Protein AF-A0A9N9Q499-F1 (afdb_monomer_lite)

Structure (mmCIF, N/CA/C/O backbone):
data_AF-A0A9N9Q499-F1
#
_entry.id   AF-A0A9N9Q499-F1
#
loop_
_atom_site.group_PDB
_atom_site.id
_atom_site.type_symbol
_atom_site.label_atom_id
_atom_site.label_alt_id
_atom_site.label_comp_id
_atom_site.label_asym_id
_atom_site.label_entity_id
_atom_site.label_seq_id
_atom_site.pdbx_PDB_ins_code
_atom_site.Cartn_x
_atom_site.Cartn_y
_atom_site.Cartn_z
_atom_site.occupancy
_atom_site.B_iso_or_equiv
_atom_site.auth_seq_id
_atom_site.auth_comp_id
_atom_site.auth_asym_id
_atom_site.auth_atom_id
_atom_site.pdbx_PDB_model_num
ATOM 1 N N . MET A 1 1 ? 14.019 7.716 22.539 1.00 76.19 1 MET A N 1
ATOM 2 C CA . MET A 1 1 ? 13.690 6.323 22.142 1.00 76.19 1 MET A CA 1
ATOM 3 C C . MET A 1 1 ? 14.921 5.407 22.078 1.00 76.19 1 MET A C 1
ATOM 5 O O . MET A 1 1 ? 14.923 4.412 22.781 1.00 76.19 1 MET A O 1
ATOM 9 N N . HIS A 1 2 ? 15.980 5.731 21.317 1.00 85.38 2 HIS A N 1
ATOM 10 C CA . HIS A 1 2 ? 17.195 4.888 21.224 1.00 85.38 2 HIS A CA 1
ATOM 11 C C . HIS A 1 2 ? 17.859 4.599 22.586 1.00 85.38 2 HIS A C 1
ATOM 13 O O . HIS A 1 2 ? 18.059 3.441 22.937 1.00 85.38 2 HIS A O 1
ATOM 19 N N . GLN A 1 3 ? 18.143 5.645 23.374 1.00 85.81 3 GLN A N 1
ATOM 20 C CA . GLN A 1 3 ? 18.762 5.518 24.703 1.00 85.81 3 GLN A CA 1
ATOM 21 C C . GLN A 1 3 ? 17.909 4.689 25.676 1.00 85.81 3 GLN A C 1
ATOM 23 O O . GLN A 1 3 ? 18.443 3.864 26.407 1.00 85.81 3 GLN A O 1
ATOM 28 N N . TYR A 1 4 ? 16.585 4.858 25.627 1.00 88.25 4 TYR A N 1
ATOM 29 C CA . TYR A 1 4 ? 15.641 4.107 26.456 1.00 88.25 4 TYR A CA 1
ATOM 30 C C . TYR A 1 4 ? 15.655 2.606 26.131 1.00 88.25 4 TYR A C 1
ATOM 32 O O . TYR A 1 4 ? 15.838 1.791 27.025 1.00 88.25 4 TYR A O 1
ATOM 40 N N . ILE A 1 5 ? 15.544 2.233 24.849 1.00 88.75 5 ILE A N 1
ATOM 41 C CA . ILE A 1 5 ? 15.560 0.818 24.433 1.00 88.75 5 ILE A CA 1
ATOM 42 C C . ILE A 1 5 ? 16.916 0.174 24.752 1.00 88.75 5 ILE A C 1
ATOM 44 O O . ILE A 1 5 ? 16.962 -0.960 25.214 1.00 88.75 5 ILE A O 1
ATOM 48 N N . SER A 1 6 ? 18.013 0.910 24.543 1.00 89.81 6 SER A N 1
ATOM 49 C CA . SER A 1 6 ? 19.368 0.470 24.897 1.00 89.81 6 SER A CA 1
ATOM 50 C C . SER A 1 6 ? 19.495 0.145 26.389 1.00 89.81 6 SER A C 1
ATOM 52 O O . SER A 1 6 ? 19.982 -0.927 26.746 1.00 89.81 6 SER A O 1
ATOM 54 N N . HIS A 1 7 ? 19.009 1.046 27.249 1.00 90.19 7 HIS A N 1
ATOM 55 C CA . HIS A 1 7 ? 19.004 0.865 28.699 1.00 90.19 7 HIS A CA 1
ATOM 56 C C . HIS A 1 7 ? 18.141 -0.326 29.137 1.00 90.19 7 HIS A C 1
ATOM 58 O O . HIS A 1 7 ? 18.551 -1.111 29.994 1.00 90.19 7 HIS A O 1
ATOM 64 N N . GLU A 1 8 ? 16.968 -0.488 28.526 1.00 89.56 8 GLU A N 1
ATOM 65 C CA . GLU A 1 8 ? 16.038 -1.564 28.862 1.00 89.56 8 GLU A CA 1
ATOM 66 C C . GLU A 1 8 ? 16.582 -2.942 28.454 1.00 89.56 8 GLU A C 1
ATOM 68 O O . GLU A 1 8 ? 16.494 -3.898 29.224 1.00 89.56 8 GLU A O 1
ATOM 73 N N . LEU A 1 9 ? 17.219 -3.037 27.281 1.00 88.38 9 LEU A N 1
ATOM 74 C CA . LEU A 1 9 ? 17.902 -4.249 26.818 1.00 88.38 9 LEU A CA 1
ATOM 75 C C . LEU A 1 9 ? 19.028 -4.669 27.771 1.00 88.38 9 LEU A C 1
ATOM 77 O O . LEU A 1 9 ? 19.091 -5.835 28.151 1.00 88.38 9 LEU A O 1
ATOM 81 N N . ASP A 1 10 ? 19.883 -3.733 28.198 1.00 88.12 10 ASP A N 1
ATOM 82 C CA . ASP A 1 10 ? 20.971 -4.034 29.141 1.00 88.12 10 ASP A CA 1
ATOM 83 C C . ASP A 1 10 ? 20.439 -4.506 30.495 1.00 88.12 10 ASP A C 1
ATOM 85 O O . ASP A 1 10 ? 20.951 -5.463 31.080 1.00 88.12 10 ASP A O 1
ATOM 89 N N . THR A 1 11 ? 19.417 -3.818 31.005 1.00 87.00 11 THR A N 1
ATOM 90 C CA . THR A 1 11 ? 18.820 -4.107 32.312 1.00 87.00 11 THR A CA 1
ATOM 91 C C . THR A 1 11 ? 18.196 -5.499 32.329 1.00 87.00 11 THR A C 1
ATOM 93 O O . THR A 1 11 ? 18.427 -6.280 33.257 1.00 87.00 11 THR A O 1
ATOM 96 N N . ARG A 1 12 ? 17.446 -5.848 31.279 1.00 86.00 12 ARG A N 1
ATOM 97 C CA . ARG A 1 12 ? 16.770 -7.146 31.187 1.00 86.00 12 ARG A CA 1
ATOM 98 C C . ARG A 1 12 ? 17.725 -8.288 30.861 1.00 86.00 12 ARG A C 1
ATOM 100 O O . ARG A 1 12 ? 17.605 -9.349 31.456 1.00 86.00 12 ARG A O 1
ATOM 107 N N . TYR A 1 13 ? 18.743 -8.058 30.032 1.00 83.25 13 TYR A N 1
ATOM 108 C CA . TYR A 1 13 ? 19.767 -9.069 29.747 1.00 83.25 13 TYR A CA 1
ATOM 109 C C . TYR A 1 13 ? 20.564 -9.470 30.992 1.00 83.25 13 TYR A C 1
ATOM 111 O O . TYR A 1 13 ? 20.846 -10.643 31.198 1.00 83.25 13 TYR A O 1
ATOM 119 N N . LYS A 1 14 ? 20.884 -8.511 31.873 1.00 81.75 14 LYS A N 1
ATOM 120 C CA . LYS A 1 14 ? 21.611 -8.784 33.127 1.00 81.75 14 LYS A CA 1
ATOM 121 C C . LYS A 1 14 ? 20.803 -9.570 34.160 1.00 81.75 14 LYS A C 1
ATOM 123 O O . LYS A 1 14 ? 21.402 -10.153 35.063 1.00 81.75 14 LYS A O 1
ATOM 128 N N . THR A 1 15 ? 19.476 -9.511 34.078 1.00 75.31 15 THR A N 1
ATOM 129 C CA . THR A 1 15 ? 18.554 -10.100 35.062 1.00 75.31 15 THR A CA 1
ATOM 130 C C . THR A 1 15 ? 17.948 -11.425 34.598 1.00 75.31 15 THR A C 1
ATOM 132 O O . THR A 1 15 ? 17.329 -12.109 35.407 1.00 75.31 15 THR A O 1
ATOM 135 N N . GLN A 1 16 ? 18.143 -11.807 33.333 1.00 69.25 16 GLN A N 1
ATOM 136 C CA . GLN A 1 16 ? 17.633 -13.050 32.763 1.00 69.25 16 GLN A CA 1
ATOM 137 C C . GLN A 1 16 ? 18.661 -14.178 32.954 1.00 69.25 16 GLN A C 1
ATOM 139 O O . GLN A 1 16 ? 19.769 -14.109 32.426 1.00 69.25 16 GLN A O 1
ATOM 144 N N . ASP A 1 17 ? 18.313 -15.195 33.745 1.00 60.50 17 ASP A N 1
ATOM 145 C CA . ASP A 1 17 ? 19.169 -16.361 33.986 1.00 60.50 17 ASP A CA 1
ATOM 146 C C . ASP A 1 17 ? 19.158 -17.293 32.751 1.00 60.50 17 ASP A C 1
ATOM 148 O O . ASP A 1 17 ? 18.090 -17.782 32.374 1.00 60.50 17 ASP A O 1
ATOM 152 N N . PRO A 1 18 ? 20.314 -17.572 32.109 1.00 56.50 18 PRO A N 1
ATOM 153 C CA . PRO A 1 18 ? 20.407 -18.474 30.955 1.00 56.50 18 PRO A CA 1
ATOM 154 C C . PRO A 1 18 ? 20.004 -19.927 31.250 1.00 56.50 18 PRO A C 1
ATOM 156 O O . PRO A 1 18 ? 19.791 -20.705 30.319 1.00 56.50 18 PRO A O 1
ATOM 159 N N . SER A 1 19 ? 19.957 -20.311 32.529 1.00 50.97 19 SER A N 1
ATOM 160 C CA . SER A 1 19 ? 19.631 -21.658 33.003 1.00 50.97 19 SER A CA 1
ATOM 161 C C . SER A 1 19 ? 18.174 -21.818 33.450 1.00 50.97 19 SER A C 1
ATOM 163 O O . SER A 1 19 ? 17.708 -22.950 33.621 1.00 50.97 19 SER A O 1
ATOM 165 N N . ASP A 1 20 ? 17.430 -20.714 33.574 1.00 54.72 20 ASP A N 1
ATOM 166 C CA . ASP A 1 20 ? 16.031 -20.735 33.984 1.00 54.72 20 ASP A CA 1
ATOM 167 C C . ASP A 1 20 ? 15.130 -21.147 32.811 1.00 54.72 20 ASP A C 1
ATOM 169 O O . ASP A 1 20 ? 14.665 -20.346 31.998 1.00 54.72 20 ASP A O 1
ATOM 173 N N . LYS A 1 21 ? 14.899 -22.461 32.705 1.00 52.09 21 LYS A N 1
ATOM 174 C CA . LYS A 1 21 ? 13.974 -23.060 31.730 1.00 52.09 21 LYS A CA 1
ATOM 175 C C . LYS A 1 21 ? 12.511 -22.707 32.011 1.00 52.09 21 LYS A C 1
ATOM 177 O O . LYS A 1 21 ? 11.665 -22.929 31.145 1.00 52.09 21 LYS A O 1
ATOM 182 N N . ASN A 1 22 ? 12.203 -22.149 33.184 1.00 47.91 22 ASN A N 1
ATOM 183 C CA . ASN A 1 22 ? 10.883 -21.638 33.513 1.00 47.91 22 ASN A CA 1
ATOM 184 C C . ASN A 1 22 ? 10.821 -20.148 33.182 1.00 47.91 22 ASN A C 1
ATOM 186 O O . ASN A 1 22 ? 10.787 -19.290 34.059 1.00 47.91 22 ASN A O 1
ATOM 190 N N . ILE A 1 23 ? 10.733 -19.835 31.885 1.00 53.66 23 ILE A N 1
ATOM 191 C CA . ILE A 1 23 ? 10.316 -18.503 31.435 1.00 53.66 23 ILE A CA 1
ATOM 192 C C . ILE A 1 23 ? 8.975 -18.211 32.113 1.00 53.66 23 ILE A C 1
ATOM 194 O O . ILE A 1 23 ? 7.958 -18.791 31.737 1.00 53.66 23 ILE A O 1
ATOM 198 N N . ASN A 1 24 ? 9.000 -17.353 33.134 1.00 46.66 24 ASN A N 1
ATOM 199 C CA . ASN A 1 24 ? 7.879 -17.066 34.018 1.00 46.66 24 ASN A CA 1
ATOM 200 C C . ASN A 1 24 ? 6.619 -16.743 33.193 1.00 46.66 24 ASN A C 1
ATOM 202 O O . ASN A 1 24 ? 6.479 -15.652 32.636 1.00 46.66 24 ASN A O 1
ATOM 206 N N . THR A 1 25 ? 5.712 -17.717 33.088 1.00 48.00 25 THR A N 1
ATOM 207 C CA . THR A 1 25 ? 4.517 -17.692 32.225 1.00 48.00 25 THR A CA 1
ATOM 208 C C . THR A 1 25 ? 3.477 -16.663 32.675 1.00 48.00 25 THR A C 1
ATOM 210 O O . THR A 1 25 ? 2.502 -16.426 31.969 1.00 48.00 25 THR A O 1
ATOM 213 N N . SER A 1 26 ? 3.709 -16.031 33.829 1.00 49.72 26 SER A N 1
ATOM 214 C CA . SER A 1 26 ? 2.861 -15.021 34.462 1.00 49.72 26 SER A CA 1
ATOM 215 C C . SER A 1 26 ? 3.107 -13.587 33.957 1.00 49.72 26 SER A C 1
ATOM 217 O O . SER A 1 26 ? 2.224 -12.736 34.059 1.00 49.72 26 SER A O 1
ATOM 219 N N . ARG A 1 27 ? 4.279 -13.276 33.377 1.00 56.28 27 ARG A N 1
ATOM 220 C CA . ARG A 1 27 ? 4.615 -11.903 32.944 1.00 56.28 27 ARG A CA 1
ATOM 221 C C . ARG A 1 27 ? 4.302 -11.701 31.456 1.00 56.28 27 ARG A C 1
ATOM 223 O O . ARG A 1 27 ? 4.649 -12.545 30.632 1.00 56.28 27 ARG A O 1
ATOM 230 N N . SER A 1 28 ? 3.678 -10.574 31.088 1.00 56.25 28 SER A N 1
ATOM 231 C CA . SER A 1 28 ? 3.429 -10.246 29.674 1.00 56.25 28 SER A CA 1
ATOM 232 C C . SER A 1 28 ? 4.750 -10.246 28.896 1.00 56.25 28 SER A C 1
ATOM 234 O O . SER A 1 28 ? 5.671 -9.514 29.264 1.00 56.25 28 SER A O 1
ATOM 236 N N . LYS A 1 29 ? 4.845 -11.039 27.826 1.00 72.31 29 LYS A N 1
ATOM 237 C CA . LYS A 1 29 ? 6.061 -11.158 27.011 1.00 72.31 29 LYS A CA 1
ATOM 238 C C . LYS A 1 29 ? 6.197 -9.930 26.115 1.00 72.31 29 LYS A C 1
ATOM 240 O O . LYS A 1 29 ? 5.570 -9.863 25.059 1.00 72.31 29 LYS A O 1
ATOM 245 N N . SER A 1 30 ? 6.974 -8.937 26.540 1.00 83.75 30 SER A N 1
ATOM 246 C CA . SER A 1 30 ? 7.241 -7.772 25.694 1.00 83.75 30 SER A CA 1
ATOM 247 C C . SER A 1 30 ? 8.161 -8.147 24.526 1.00 83.75 30 SER A C 1
ATOM 249 O O . SER A 1 30 ? 8.879 -9.146 24.581 1.00 83.75 30 SER A O 1
ATOM 251 N N . ILE A 1 31 ? 8.193 -7.319 23.478 1.00 83.56 31 ILE A N 1
ATOM 252 C CA . ILE A 1 31 ? 9.089 -7.533 22.328 1.00 83.56 31 ILE A CA 1
ATOM 253 C C . ILE A 1 31 ? 10.572 -7.580 22.734 1.00 83.56 31 ILE A C 1
ATOM 255 O O . ILE A 1 31 ? 11.354 -8.303 22.123 1.00 83.56 31 ILE A O 1
ATOM 259 N N . ILE A 1 32 ? 10.941 -6.861 23.800 1.00 86.88 32 ILE A N 1
ATOM 260 C CA . ILE A 1 32 ? 12.286 -6.890 24.380 1.00 86.88 32 ILE A CA 1
ATOM 261 C C . ILE A 1 32 ? 12.560 -8.272 24.981 1.00 86.88 32 ILE A C 1
ATOM 263 O O . ILE A 1 32 ? 13.578 -8.879 24.663 1.00 86.88 32 ILE A O 1
ATOM 267 N N . ASP A 1 33 ? 11.633 -8.806 25.780 1.00 83.81 33 ASP A N 1
ATOM 268 C CA . ASP A 1 33 ? 11.801 -10.120 26.419 1.00 83.81 33 ASP A CA 1
ATOM 269 C C . ASP A 1 33 ? 11.874 -11.243 25.379 1.00 83.81 33 ASP A C 1
ATOM 271 O O . ASP A 1 33 ? 12.675 -12.166 25.512 1.00 83.81 33 ASP A O 1
ATOM 275 N N . LEU A 1 34 ? 11.069 -11.155 24.317 1.00 84.62 34 LEU A N 1
ATOM 276 C CA . LEU A 1 34 ? 11.080 -12.121 23.218 1.00 84.62 34 LEU A CA 1
ATOM 277 C C . LEU A 1 34 ? 12.405 -12.092 22.446 1.00 84.62 34 LEU A C 1
ATOM 279 O O . LEU A 1 34 ? 12.979 -13.150 22.183 1.00 84.62 34 LEU A O 1
ATOM 283 N N . ALA A 1 35 ? 12.912 -10.898 22.122 1.00 85.75 35 ALA A N 1
ATOM 284 C CA . ALA A 1 35 ? 14.190 -10.736 21.434 1.00 85.75 35 ALA A CA 1
ATOM 285 C C . ALA A 1 35 ? 15.359 -11.283 22.270 1.00 85.75 35 ALA A C 1
ATOM 287 O O . ALA A 1 35 ? 16.198 -12.011 21.742 1.00 85.75 35 ALA A O 1
ATOM 288 N N . LEU A 1 36 ? 15.385 -10.983 23.574 1.00 84.94 36 LEU A N 1
ATOM 289 C CA . LEU A 1 36 ? 16.418 -11.470 24.492 1.00 84.94 36 LEU A CA 1
ATOM 290 C C . LEU A 1 36 ? 16.356 -12.983 24.687 1.00 84.94 36 LEU A C 1
ATOM 292 O O . LEU A 1 36 ? 17.380 -13.650 24.597 1.00 84.94 36 LEU A O 1
ATOM 296 N N . THR A 1 37 ? 15.159 -13.536 24.885 1.00 81.81 37 THR A N 1
ATOM 297 C CA . THR A 1 37 ? 14.964 -14.985 25.044 1.00 81.81 37 THR A CA 1
ATOM 298 C C . THR A 1 37 ? 15.460 -15.748 23.815 1.00 81.81 37 THR A C 1
ATOM 300 O O . THR A 1 37 ? 16.178 -16.735 23.950 1.00 81.81 37 THR A O 1
ATOM 303 N N . SER A 1 38 ? 15.116 -15.269 22.614 1.00 82.25 38 SER A N 1
ATOM 304 C CA . SER A 1 38 ? 15.577 -15.866 21.355 1.00 82.25 38 SER A CA 1
ATOM 305 C C . SER A 1 38 ? 17.101 -15.786 21.216 1.00 82.25 38 SER A C 1
ATOM 307 O O . SER A 1 38 ? 17.755 -16.785 20.924 1.00 82.25 38 SER A O 1
ATOM 309 N N . TYR A 1 39 ? 17.685 -14.620 21.509 1.00 84.69 39 TYR A N 1
ATOM 310 C CA . TYR A 1 39 ? 19.134 -14.423 21.474 1.00 84.69 39 TYR A CA 1
ATOM 311 C C . TYR A 1 39 ? 19.874 -15.357 22.443 1.00 84.69 39 TYR A C 1
ATOM 313 O O . TYR A 1 39 ? 20.791 -16.065 22.036 1.00 84.69 39 TYR A O 1
ATOM 321 N N . ILE A 1 40 ? 19.438 -15.427 23.704 1.00 79.50 40 ILE A N 1
ATOM 322 C CA . ILE A 1 40 ? 20.040 -16.295 24.727 1.00 79.50 40 ILE A CA 1
ATOM 323 C C . ILE A 1 40 ? 19.939 -17.772 24.316 1.00 79.50 40 ILE A C 1
ATOM 325 O O . ILE A 1 40 ? 20.913 -18.511 24.452 1.00 79.50 40 ILE A O 1
ATOM 329 N N . SER A 1 41 ? 18.796 -18.192 23.761 1.00 78.00 41 SER A N 1
ATOM 330 C CA . SER A 1 41 ? 18.588 -19.571 23.307 1.00 78.00 41 SER A CA 1
ATOM 331 C C . SER A 1 41 ? 19.470 -19.966 22.115 1.00 78.00 41 SER A C 1
ATOM 333 O O . SER A 1 41 ? 19.839 -21.130 21.982 1.00 78.00 41 SER A O 1
ATOM 335 N N . LEU A 1 42 ? 19.817 -19.029 21.233 1.00 77.38 42 LEU A N 1
ATOM 336 C CA . LEU A 1 42 ? 20.670 -19.308 20.072 1.00 77.38 42 LEU A CA 1
ATOM 337 C C . LEU A 1 42 ? 22.165 -19.246 20.412 1.00 77.38 42 LEU A C 1
ATOM 339 O O . LEU A 1 42 ? 22.978 -19.902 19.762 1.00 77.38 42 LEU A O 1
ATOM 343 N N . HIS A 1 43 ? 22.530 -18.498 21.453 1.00 73.75 43 HIS A N 1
ATOM 344 C CA . HIS A 1 43 ? 23.914 -18.236 21.846 1.00 73.75 43 HIS A CA 1
ATOM 345 C C . HIS A 1 43 ? 24.327 -18.962 23.141 1.00 73.75 43 HIS A C 1
ATOM 347 O O . HIS A 1 43 ? 25.160 -18.455 23.885 1.00 73.75 43 HIS A O 1
ATOM 353 N N . HIS A 1 44 ? 23.816 -20.180 23.387 1.00 60.53 44 HIS A N 1
ATOM 354 C CA . HIS A 1 44 ? 24.079 -21.045 24.562 1.00 60.53 44 HIS A CA 1
ATOM 355 C C . HIS A 1 44 ? 25.559 -21.420 24.856 1.00 60.53 44 HIS A C 1
ATOM 357 O O . HIS A 1 44 ? 25.825 -22.350 25.620 1.00 60.53 44 HIS A O 1
ATOM 363 N N . LYS A 1 45 ? 26.559 -20.729 24.302 1.00 53.69 45 LYS A N 1
ATOM 364 C CA . LYS A 1 45 ? 27.964 -20.911 24.676 1.00 53.69 45 LYS A CA 1
ATOM 365 C C . LYS A 1 45 ? 28.391 -19.842 25.677 1.00 53.69 45 LYS A C 1
ATOM 367 O O . LYS A 1 45 ? 28.652 -18.714 25.295 1.00 53.69 45 LYS A O 1
ATOM 372 N N . SER A 1 46 ? 28.462 -20.269 26.942 1.00 50.81 46 SER A N 1
ATOM 373 C CA . SER A 1 46 ? 29.340 -19.796 28.025 1.00 50.81 46 SER A CA 1
ATOM 374 C C . SER A 1 46 ? 30.217 -18.585 27.679 1.00 50.81 46 SER A C 1
ATOM 376 O O . SER A 1 46 ? 31.414 -18.740 27.435 1.00 50.81 46 SER A O 1
ATOM 378 N N . ASP A 1 47 ? 29.648 -17.385 27.726 1.00 50.78 47 ASP A N 1
ATOM 379 C CA . ASP A 1 47 ? 30.440 -16.170 27.858 1.00 50.78 47 ASP A CA 1
ATOM 380 C C . ASP A 1 47 ? 30.260 -15.671 29.296 1.00 50.78 47 ASP A C 1
ATOM 382 O O . ASP A 1 47 ? 29.150 -15.379 29.743 1.00 50.78 47 ASP A O 1
ATOM 386 N N . SER A 1 48 ? 31.347 -15.663 30.069 1.00 53.66 48 SER A N 1
ATOM 387 C CA . SER A 1 48 ? 31.366 -15.233 31.477 1.00 53.66 48 SER A CA 1
ATOM 388 C C . SER A 1 48 ? 31.128 -13.726 31.631 1.00 53.66 48 SER A C 1
ATOM 390 O O . SER A 1 48 ? 31.011 -13.205 32.744 1.00 53.66 48 SER A O 1
ATOM 392 N N . THR A 1 49 ? 31.035 -13.014 30.510 1.00 57.06 49 THR A N 1
ATOM 393 C CA . THR A 1 49 ? 30.769 -11.589 30.445 1.00 57.06 49 THR A CA 1
ATOM 394 C C . THR A 1 49 ? 29.253 -11.342 30.444 1.00 57.06 49 THR A C 1
ATOM 396 O O . THR A 1 49 ? 28.525 -11.701 29.523 1.00 57.06 49 THR A O 1
ATOM 399 N N . LYS A 1 50 ? 28.726 -10.680 31.487 1.00 68.12 50 LYS A N 1
ATOM 400 C CA . LYS A 1 50 ? 27.316 -10.215 31.558 1.00 68.12 50 LYS A CA 1
ATOM 401 C C . LYS A 1 50 ? 27.026 -9.048 30.594 1.00 68.12 50 LYS A C 1
ATOM 403 O O . LYS A 1 50 ? 26.254 -8.138 30.907 1.00 68.12 50 LYS A O 1
ATOM 408 N N . THR A 1 51 ? 27.695 -9.021 29.450 1.00 73.06 51 THR A N 1
ATOM 409 C CA . THR A 1 51 ? 27.636 -7.964 28.445 1.00 73.06 51 THR A CA 1
ATOM 410 C C . THR A 1 51 ? 27.066 -8.535 27.161 1.00 73.06 51 THR A C 1
ATOM 412 O O . THR A 1 51 ? 27.528 -9.552 26.661 1.00 73.06 51 THR A O 1
ATOM 415 N N . MET A 1 52 ? 26.028 -7.886 26.648 1.00 81.69 52 MET A N 1
ATOM 416 C CA . MET A 1 52 ? 25.380 -8.260 25.395 1.00 81.69 52 MET A CA 1
ATOM 417 C C . MET A 1 52 ? 26.281 -7.920 24.206 1.00 81.69 52 MET A C 1
ATOM 419 O O . MET A 1 52 ? 26.933 -6.873 24.226 1.00 81.69 52 MET A O 1
ATOM 423 N N . ASP A 1 53 ? 26.268 -8.750 23.157 1.00 86.50 53 ASP A N 1
ATOM 424 C CA . ASP A 1 53 ? 26.960 -8.444 21.901 1.00 86.50 53 ASP A CA 1
ATOM 425 C C . ASP A 1 53 ? 26.508 -7.066 21.368 1.00 86.50 53 ASP A C 1
ATOM 427 O O . ASP A 1 53 ? 25.312 -6.863 21.108 1.00 86.50 53 ASP A O 1
ATOM 431 N N . PRO A 1 54 ? 27.437 -6.108 21.175 1.00 87.38 54 PRO A N 1
ATOM 432 C CA . PRO A 1 54 ? 27.127 -4.791 20.629 1.00 87.38 54 PRO A CA 1
ATOM 433 C C . PRO A 1 54 ? 26.425 -4.832 19.267 1.00 87.38 54 PRO A C 1
ATOM 435 O O . PRO A 1 54 ? 25.585 -3.968 18.995 1.00 87.38 54 PRO A O 1
ATOM 438 N N . LYS A 1 55 ? 26.729 -5.822 18.412 1.00 86.12 55 LYS A N 1
ATOM 439 C CA . LYS A 1 55 ? 26.089 -5.967 17.094 1.00 86.12 55 LYS A CA 1
ATOM 440 C C . LYS A 1 55 ? 24.632 -6.379 17.242 1.00 86.12 55 LYS A C 1
ATOM 442 O O . LYS A 1 55 ? 23.757 -5.727 16.668 1.00 86.12 55 LYS A O 1
ATOM 447 N N . PHE A 1 56 ? 24.361 -7.402 18.054 1.00 88.12 56 PHE A N 1
ATOM 448 C CA . PHE A 1 56 ? 22.992 -7.789 18.384 1.00 88.12 56 PHE A CA 1
ATOM 449 C C . PHE A 1 56 ? 22.221 -6.625 19.011 1.00 88.12 56 PHE A C 1
ATOM 451 O O . PHE A 1 56 ? 21.122 -6.310 18.561 1.00 88.12 56 PHE A O 1
ATOM 458 N N . LYS A 1 57 ? 22.809 -5.926 19.986 1.00 88.88 57 LYS A N 1
ATOM 459 C CA . LYS A 1 57 ? 22.172 -4.780 20.643 1.00 88.88 57 LYS A CA 1
ATOM 460 C C . LYS A 1 57 ? 21.784 -3.685 19.648 1.00 88.88 57 LYS A C 1
ATOM 462 O O . LYS A 1 57 ? 20.661 -3.183 19.694 1.00 88.88 57 LYS A O 1
ATOM 467 N N . ALA A 1 58 ? 22.678 -3.328 18.725 1.00 87.69 58 ALA A N 1
ATOM 468 C CA . ALA A 1 58 ? 22.395 -2.336 17.689 1.00 87.69 58 ALA A CA 1
ATOM 469 C C . ALA A 1 58 ? 21.244 -2.774 16.764 1.00 87.69 58 ALA A C 1
ATOM 471 O O . ALA A 1 58 ? 20.347 -1.975 16.475 1.00 87.69 58 ALA A O 1
ATOM 472 N N . LEU A 1 59 ? 21.228 -4.047 16.350 1.00 85.44 59 LEU A N 1
ATOM 473 C CA . LEU A 1 59 ? 20.154 -4.626 15.538 1.00 85.44 59 LEU A CA 1
ATOM 474 C C . LEU A 1 59 ? 18.822 -4.655 16.294 1.00 85.44 59 LEU A C 1
ATOM 476 O O . LEU A 1 59 ? 17.814 -4.196 15.759 1.00 85.44 59 LEU A O 1
ATOM 480 N N . ALA A 1 60 ? 18.819 -5.116 17.545 1.00 86.81 60 ALA A N 1
ATOM 481 C CA . ALA A 1 60 ? 17.638 -5.166 18.399 1.00 86.81 60 ALA A CA 1
ATOM 482 C C . ALA A 1 60 ? 17.039 -3.768 18.593 1.00 86.81 60 ALA A C 1
ATOM 484 O O . ALA A 1 60 ? 15.842 -3.578 18.381 1.00 86.81 60 ALA A O 1
ATOM 485 N N . ILE A 1 61 ? 17.864 -2.759 18.902 1.00 86.75 61 ILE A N 1
ATOM 486 C CA . ILE A 1 61 ? 17.399 -1.371 19.016 1.00 86.75 61 ILE A CA 1
ATOM 487 C C . ILE A 1 61 ? 16.789 -0.887 17.696 1.00 86.75 61 ILE A C 1
ATOM 489 O O . ILE A 1 61 ? 15.736 -0.251 17.719 1.00 86.75 61 ILE A O 1
ATOM 493 N N . SER A 1 62 ? 17.431 -1.161 16.556 1.00 82.75 62 SER A N 1
ATOM 494 C CA . SER A 1 62 ? 16.921 -0.755 15.241 1.00 82.75 62 SER A CA 1
ATOM 495 C C . SER A 1 62 ? 15.551 -1.376 14.953 1.00 82.75 62 SER A C 1
ATOM 497 O O . SER A 1 62 ? 14.592 -0.656 14.684 1.00 82.75 62 SER A O 1
ATOM 499 N N . GLN A 1 63 ? 15.423 -2.695 15.112 1.00 83.44 63 GLN A N 1
ATOM 500 C CA . GLN A 1 63 ? 14.180 -3.416 14.834 1.00 83.44 63 GLN A CA 1
ATOM 501 C C . GLN A 1 63 ? 13.053 -3.020 15.797 1.00 83.44 63 GLN A C 1
ATOM 503 O O . GLN A 1 63 ? 11.948 -2.716 15.354 1.00 83.44 63 GLN A O 1
ATOM 508 N N . ILE A 1 64 ? 13.327 -2.926 17.105 1.00 86.75 64 ILE A N 1
ATOM 509 C CA . ILE A 1 64 ? 12.332 -2.498 18.103 1.00 86.75 64 ILE A CA 1
ATOM 510 C C . ILE A 1 64 ? 11.845 -1.072 17.809 1.00 86.75 64 ILE A C 1
ATOM 512 O O . ILE A 1 64 ? 10.648 -0.802 17.901 1.00 86.75 64 ILE A O 1
ATOM 516 N N . ARG A 1 65 ? 12.738 -0.153 17.408 1.00 81.44 65 ARG A N 1
ATOM 517 C CA . ARG A 1 65 ? 12.342 1.205 16.994 1.00 81.44 65 ARG A CA 1
ATOM 518 C C . ARG A 1 65 ? 11.446 1.187 15.766 1.00 81.44 65 ARG A C 1
ATOM 520 O O . ARG A 1 65 ? 10.468 1.925 15.749 1.00 81.44 65 ARG A O 1
ATOM 527 N N . THR A 1 66 ? 11.764 0.363 14.773 1.00 73.38 66 THR A N 1
ATOM 528 C CA . THR A 1 66 ? 10.937 0.207 13.573 1.00 73.38 66 THR A CA 1
ATOM 529 C C . THR A 1 66 ? 9.538 -0.284 13.931 1.00 73.38 66 THR A C 1
ATOM 531 O O . THR A 1 66 ? 8.567 0.314 13.477 1.00 73.38 66 THR A O 1
ATOM 534 N N . PHE A 1 67 ? 9.411 -1.290 14.804 1.00 76.31 67 PHE A N 1
ATOM 535 C CA . PHE A 1 67 ? 8.106 -1.772 15.273 1.00 76.31 67 PHE A CA 1
ATOM 536 C C . PHE A 1 67 ? 7.302 -0.687 15.999 1.00 76.31 67 PHE A C 1
ATOM 538 O O . PHE A 1 67 ? 6.120 -0.503 15.712 1.00 76.31 67 PHE A O 1
ATOM 545 N N . LEU A 1 68 ? 7.939 0.063 16.906 1.00 78.00 68 LEU A N 1
ATOM 546 C CA . LEU A 1 68 ? 7.280 1.156 17.626 1.00 78.00 68 LEU A CA 1
ATOM 547 C C . LEU A 1 68 ? 6.863 2.294 16.686 1.00 78.00 68 LEU A C 1
ATOM 549 O O . LEU A 1 68 ? 5.764 2.820 16.828 1.00 78.00 68 LEU A O 1
ATOM 553 N N . PHE A 1 69 ? 7.711 2.662 15.723 1.00 72.38 69 PHE A N 1
ATOM 554 C CA . PHE A 1 69 ? 7.416 3.713 14.749 1.00 72.38 69 PHE A CA 1
ATOM 555 C C . PHE A 1 69 ? 6.278 3.311 13.806 1.00 72.38 69 PHE A C 1
ATOM 557 O O . PHE A 1 69 ? 5.312 4.057 13.671 1.00 72.38 69 PHE A O 1
ATOM 564 N N . ALA A 1 70 ? 6.356 2.114 13.216 1.00 64.44 70 ALA A N 1
ATOM 565 C CA . ALA A 1 70 ? 5.348 1.608 12.290 1.00 64.44 70 ALA A CA 1
ATOM 566 C C . ALA A 1 70 ? 3.959 1.528 12.940 1.00 64.44 70 ALA A C 1
ATOM 568 O O . ALA A 1 70 ? 2.970 1.906 12.314 1.00 64.44 70 ALA A O 1
ATOM 569 N N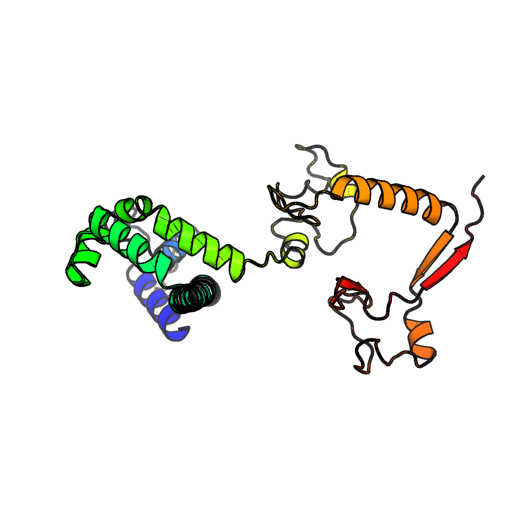 . GLY A 1 71 ? 3.890 1.086 14.202 1.00 62.81 71 GLY A N 1
ATOM 570 C CA . GLY A 1 71 ? 2.643 1.042 14.963 1.00 62.81 71 GLY A CA 1
ATOM 571 C C . GLY A 1 71 ? 2.151 2.420 15.409 1.00 62.81 71 G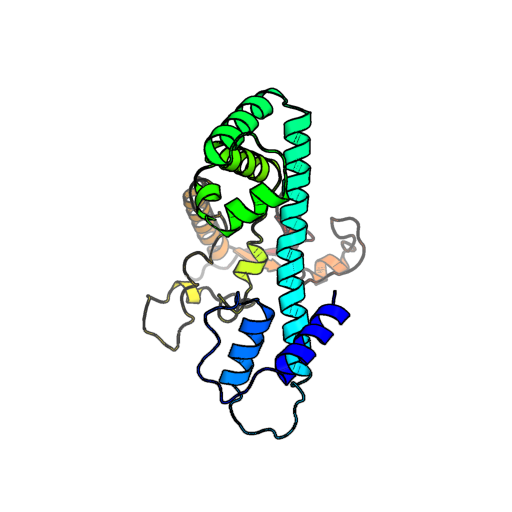LY A C 1
ATOM 572 O O . GLY A 1 71 ? 0.950 2.665 15.385 1.00 62.81 71 GLY A O 1
ATOM 573 N N . HIS A 1 72 ? 3.047 3.330 15.795 1.00 75.00 72 HIS A N 1
ATOM 574 C CA . HIS A 1 72 ? 2.660 4.646 16.300 1.00 75.00 72 HIS A CA 1
ATOM 575 C C . HIS A 1 72 ? 2.165 5.579 15.192 1.00 75.00 72 HIS A C 1
ATOM 577 O O . HIS A 1 72 ? 1.078 6.125 15.327 1.00 75.00 72 HIS A O 1
ATOM 583 N N . ASP A 1 73 ? 2.933 5.760 14.114 1.00 68.75 73 ASP A N 1
ATOM 584 C CA . ASP A 1 73 ? 2.675 6.792 13.096 1.00 68.75 73 ASP A CA 1
ATOM 585 C C . ASP A 1 73 ? 1.386 6.531 12.299 1.00 68.75 73 ASP A C 1
ATOM 587 O O . ASP A 1 73 ? 0.561 7.422 12.087 1.00 68.75 73 ASP A O 1
ATOM 591 N N . THR A 1 74 ? 1.159 5.271 11.924 1.00 74.25 74 THR A N 1
ATOM 592 C CA . THR A 1 74 ? -0.046 4.858 11.191 1.00 74.25 74 THR A CA 1
ATOM 593 C C . THR A 1 74 ? -1.290 4.887 12.079 1.00 74.25 74 THR A C 1
ATOM 595 O O . THR A 1 74 ? -2.338 5.383 11.657 1.00 74.25 74 THR A O 1
ATOM 598 N N . THR A 1 75 ? -1.185 4.416 13.328 1.00 81.50 75 THR A N 1
ATOM 599 C CA . THR A 1 75 ? -2.309 4.407 14.277 1.00 81.50 75 THR A CA 1
ATOM 600 C C . THR A 1 75 ? -2.688 5.819 14.704 1.00 81.50 75 THR A C 1
ATOM 602 O O . THR A 1 75 ? -3.873 6.148 14.696 1.00 81.50 75 THR A O 1
ATOM 605 N N . SER A 1 76 ? -1.716 6.675 15.045 1.00 83.25 76 SER A N 1
ATOM 606 C CA . SER A 1 76 ? -1.990 8.064 15.433 1.00 83.25 76 SER A CA 1
ATOM 607 C C . SER A 1 76 ? -2.649 8.828 14.287 1.00 83.25 76 SER A C 1
ATOM 609 O O . SER A 1 76 ? -3.680 9.458 14.507 1.00 83.25 76 SER A O 1
ATOM 611 N N . SER A 1 77 ? -2.137 8.681 13.060 1.00 81.06 77 SER A N 1
ATOM 612 C CA . SER A 1 77 ? -2.731 9.280 11.861 1.00 81.06 77 SER A CA 1
ATOM 613 C C . SER A 1 77 ? -4.160 8.785 11.630 1.00 81.06 77 SER A C 1
ATOM 615 O O . SER A 1 77 ? -5.070 9.588 11.437 1.00 81.06 77 SER A O 1
ATOM 617 N N . THR A 1 78 ? -4.392 7.471 11.724 1.00 84.50 78 THR A N 1
ATOM 618 C CA . THR A 1 78 ? -5.735 6.880 11.583 1.00 84.50 78 THR A CA 1
ATOM 619 C C . THR A 1 78 ? -6.702 7.430 12.630 1.00 84.50 78 THR A C 1
ATOM 621 O O . THR A 1 78 ? -7.844 7.758 12.307 1.00 84.50 78 THR A O 1
ATOM 624 N N . LEU A 1 79 ? -6.270 7.567 13.886 1.00 91.81 79 LEU A N 1
ATOM 625 C CA . LEU A 1 79 ? -7.096 8.147 14.944 1.00 91.81 79 LEU A CA 1
ATOM 626 C C . LEU A 1 79 ? -7.372 9.633 14.691 1.00 91.81 79 LEU A C 1
ATOM 628 O O . LEU A 1 79 ? -8.519 10.053 14.812 1.00 91.81 79 LEU A O 1
ATOM 632 N N . SER A 1 80 ? -6.371 10.413 14.271 1.00 91.69 80 SER A N 1
ATOM 633 C CA . SER A 1 80 ? -6.555 11.815 13.879 1.00 91.69 80 SER A CA 1
ATOM 634 C C . SER A 1 80 ? -7.601 11.961 12.771 1.00 91.69 80 SER A C 1
ATOM 636 O O . SER A 1 80 ? -8.508 12.783 12.898 1.00 91.69 80 SER A O 1
ATOM 638 N N . TYR A 1 81 ? -7.541 11.126 11.731 1.00 91.38 81 TYR A N 1
ATOM 639 C CA . TYR A 1 81 ? -8.544 11.119 10.664 1.00 91.38 81 TYR A CA 1
ATOM 640 C C . TYR A 1 81 ? -9.914 10.620 11.130 1.00 91.38 81 TYR A C 1
ATOM 642 O O . TYR A 1 81 ? -10.932 11.170 10.717 1.00 91.38 81 TYR A O 1
ATOM 650 N N . THR A 1 82 ? -9.957 9.637 12.033 1.00 94.12 82 THR A N 1
ATOM 651 C CA . THR A 1 82 ? -11.215 9.167 12.634 1.00 94.12 82 THR A CA 1
ATOM 652 C C . THR A 1 82 ? -11.904 10.312 13.375 1.00 94.12 82 THR A C 1
ATOM 654 O O . THR A 1 82 ? -13.081 10.575 13.144 1.00 94.12 82 THR A O 1
ATOM 657 N N . PHE A 1 83 ? -11.176 11.044 14.224 1.00 95.31 83 PHE A N 1
ATOM 658 C CA . PHE A 1 83 ? -11.732 12.193 14.941 1.00 95.31 83 PHE A CA 1
ATOM 659 C C . PHE A 1 83 ? -12.131 13.330 13.999 1.00 95.31 83 PHE A C 1
ATOM 661 O O . PHE A 1 83 ? -13.167 13.958 14.211 1.00 95.31 83 PHE A O 1
ATOM 668 N N . HIS A 1 84 ? -11.362 13.561 12.933 1.00 93.81 84 HIS A N 1
ATOM 669 C CA . HIS A 1 84 ? -11.726 14.524 11.901 1.00 93.81 84 HIS A CA 1
ATOM 670 C C . HIS A 1 84 ? -13.061 14.165 11.227 1.00 93.81 84 HIS A C 1
ATOM 672 O O . HIS A 1 84 ? -13.960 15.005 11.190 1.00 93.81 84 HIS A O 1
ATOM 678 N N . LEU A 1 85 ? -13.244 12.915 10.785 1.00 92.94 85 LEU A N 1
ATOM 679 C CA . LEU A 1 85 ? -14.507 12.448 10.202 1.00 92.94 85 LEU A CA 1
ATOM 680 C C . LEU A 1 85 ? -15.679 12.578 11.171 1.00 92.94 85 LEU A C 1
ATOM 682 O O . LEU A 1 85 ? -16.735 13.076 10.790 1.00 92.94 85 LEU A O 1
ATOM 686 N N . LEU A 1 86 ? -15.493 12.168 12.427 1.00 95.50 86 LEU A N 1
ATOM 687 C CA . LEU A 1 86 ? -16.536 12.281 13.449 1.00 95.50 86 LEU A CA 1
ATOM 688 C C . LEU A 1 86 ? -16.904 13.745 13.735 1.00 95.50 86 LEU A C 1
ATOM 690 O O . LEU A 1 86 ? -18.063 14.036 14.016 1.00 95.50 86 LEU A O 1
ATOM 694 N N . SER A 1 87 ? -15.954 14.679 13.617 1.00 95.81 87 SER A N 1
ATOM 695 C CA . SER A 1 87 ? -16.232 16.113 13.771 1.00 95.81 87 SER A CA 1
ATOM 696 C C . SER A 1 87 ? -17.088 16.686 12.636 1.00 95.81 87 SER A C 1
ATOM 698 O O . SER A 1 87 ? -17.899 17.578 12.874 1.00 95.81 87 SER A O 1
ATOM 700 N N . LEU A 1 88 ? -16.946 16.155 11.417 1.00 94.44 88 LEU A N 1
ATOM 701 C CA . LEU A 1 88 ? -17.734 16.558 10.246 1.00 94.44 88 LEU A CA 1
ATOM 702 C C . LEU A 1 88 ? -19.090 15.844 10.185 1.00 94.44 88 LEU A C 1
ATOM 704 O O . LEU A 1 88 ? -20.065 16.384 9.663 1.00 94.44 88 LEU A O 1
ATOM 708 N N . HIS A 1 89 ? -19.160 14.632 10.735 1.00 94.00 89 HIS A N 1
ATOM 709 C CA . HIS A 1 89 ? -20.344 13.787 10.743 1.00 94.00 89 HIS A CA 1
ATOM 710 C C . HIS A 1 89 ? -20.702 13.424 12.188 1.00 94.00 89 HIS A C 1
ATOM 712 O O . HIS A 1 89 ? -20.263 12.391 12.687 1.00 94.00 89 HIS A O 1
ATOM 718 N N . PRO A 1 90 ? -21.530 14.230 12.874 1.00 92.50 90 PRO A N 1
ATOM 719 C CA . PRO A 1 90 ? -21.902 13.952 14.259 1.00 92.50 90 PRO A CA 1
ATOM 720 C C . PRO A 1 90 ? -22.924 12.812 14.402 1.00 92.50 90 PRO A C 1
ATOM 722 O O . PRO A 1 90 ? -23.027 12.213 15.468 1.00 92.50 90 PRO A O 1
ATOM 725 N N . SER A 1 91 ? -23.666 12.466 13.341 1.00 94.38 91 SER A N 1
ATOM 726 C CA . SER A 1 91 ? -24.733 11.446 13.405 1.00 94.38 91 SER A CA 1
ATOM 727 C C . SER A 1 91 ? -24.243 10.060 13.879 1.00 94.38 91 SER A C 1
ATOM 729 O O . SER A 1 91 ? -24.884 9.478 14.755 1.00 94.38 91 SER A O 1
ATOM 731 N N . PRO A 1 92 ? -23.096 9.527 13.401 1.00 94.12 92 PRO A N 1
ATOM 732 C CA . PRO A 1 92 ? -22.529 8.271 13.897 1.00 94.12 92 PRO A CA 1
ATOM 733 C C . PRO A 1 92 ? -22.116 8.268 15.375 1.00 94.12 92 PRO A C 1
ATOM 735 O O . PRO A 1 92 ? -22.042 7.188 15.960 1.00 94.12 92 PRO A O 1
ATOM 738 N N . ILE A 1 93 ? -21.855 9.429 15.993 1.00 95.12 93 ILE A N 1
ATOM 739 C CA . ILE A 1 93 ? -21.353 9.512 17.377 1.00 95.12 93 ILE A CA 1
ATOM 740 C C . ILE A 1 93 ? -22.363 8.914 18.361 1.00 95.12 93 ILE A C 1
ATOM 742 O O . ILE A 1 93 ? -21.977 8.171 19.260 1.00 95.12 93 ILE A O 1
ATOM 746 N N . ALA A 1 94 ? -23.658 9.183 18.173 1.00 95.12 94 ALA A N 1
ATOM 747 C CA . ALA A 1 94 ? -24.700 8.659 19.056 1.00 95.12 94 ALA A CA 1
ATOM 748 C C . ALA A 1 94 ? -24.746 7.120 19.048 1.00 95.12 94 ALA A C 1
ATOM 750 O O . ALA A 1 94 ? -24.858 6.498 20.103 1.00 95.12 94 ALA A O 1
ATOM 751 N N . LEU A 1 95 ? -24.597 6.504 17.870 1.00 96.19 95 LEU A N 1
ATOM 752 C CA . LEU A 1 95 ? -24.554 5.046 17.716 1.00 96.19 95 LEU A CA 1
ATOM 753 C C . LEU A 1 95 ? -23.274 4.442 18.308 1.00 96.19 95 LEU A C 1
ATOM 755 O O . LEU A 1 95 ? -23.328 3.389 18.939 1.00 96.19 95 LEU A O 1
ATOM 759 N N . LEU A 1 96 ? -22.141 5.134 18.160 1.00 95.81 96 LEU A N 1
ATOM 760 C CA . LEU A 1 96 ? -20.865 4.732 18.752 1.00 95.81 96 LEU A CA 1
ATOM 761 C C . LEU A 1 96 ? -20.943 4.718 20.287 1.00 95.81 96 LEU A C 1
ATOM 763 O O . LEU A 1 96 ? -20.576 3.732 20.920 1.00 95.81 96 LEU A O 1
ATOM 767 N N . ILE A 1 97 ? -21.494 5.782 20.881 1.00 94.94 97 ILE A N 1
ATOM 768 C CA . ILE A 1 97 ? -21.713 5.879 22.330 1.00 94.94 97 ILE A CA 1
ATOM 769 C C . ILE A 1 97 ? -22.692 4.800 22.805 1.00 94.94 97 ILE A C 1
ATOM 771 O O . ILE A 1 97 ? -22.459 4.179 23.839 1.00 94.94 97 ILE A O 1
ATOM 775 N N . ALA A 1 98 ? -23.773 4.546 22.061 1.00 96.25 98 ALA A N 1
ATOM 776 C CA . ALA A 1 98 ? -24.739 3.505 22.408 1.00 96.25 98 ALA A CA 1
ATOM 777 C C . ALA A 1 98 ? -24.099 2.105 22.426 1.00 96.25 98 ALA A C 1
ATOM 779 O O . ALA A 1 98 ? -24.317 1.351 23.375 1.00 96.25 98 ALA A O 1
ATOM 780 N N . GLU A 1 99 ? -23.267 1.779 21.431 1.00 97.19 99 GLU A N 1
ATOM 781 C CA . GLU A 1 99 ? -22.498 0.530 21.412 1.00 97.19 99 GLU A CA 1
ATOM 782 C C . GLU A 1 99 ? -21.539 0.441 22.609 1.00 97.19 99 GLU A C 1
ATOM 784 O O . GLU A 1 99 ? -21.528 -0.564 23.324 1.00 97.19 99 GLU A O 1
ATOM 789 N N . HIS A 1 100 ? -20.761 1.499 22.865 1.00 95.50 100 HIS A N 1
ATOM 790 C CA . HIS A 1 100 ? -19.807 1.530 23.979 1.00 95.50 100 HIS A CA 1
ATOM 791 C C . HIS A 1 100 ? -20.509 1.336 25.318 1.00 95.50 100 HIS A C 1
ATOM 793 O O . HIS A 1 100 ? -20.081 0.505 26.116 1.00 95.50 100 HIS A O 1
ATOM 799 N N . ASN A 1 101 ? -21.630 2.021 25.537 1.00 95.69 101 ASN A N 1
ATOM 800 C CA . ASN A 1 101 ? -22.417 1.886 26.757 1.00 95.69 101 ASN A CA 1
ATOM 801 C C . ASN A 1 101 ? -23.016 0.482 26.907 1.00 95.69 101 ASN A C 1
ATOM 803 O O . ASN A 1 101 ? -23.054 -0.038 28.021 1.00 95.69 101 ASN A O 1
ATOM 807 N N . GLY A 1 102 ? -23.444 -0.150 25.809 1.00 95.44 102 GLY A N 1
ATOM 808 C CA . GLY A 1 102 ? -23.994 -1.507 25.822 1.00 95.44 102 GLY A CA 1
ATOM 809 C C . GLY A 1 102 ? -22.980 -2.578 26.239 1.00 95.44 102 GLY A C 1
ATOM 810 O O . GLY A 1 102 ? -23.334 -3.509 26.959 1.00 95.44 102 GLY A O 1
ATOM 811 N N . ILE A 1 103 ? -21.714 -2.435 25.835 1.00 94.00 103 ILE A N 1
ATOM 812 C CA . ILE A 1 103 ? -20.664 -3.445 26.075 1.00 94.00 103 ILE A CA 1
ATOM 813 C C . ILE A 1 103 ? -19.803 -3.106 27.304 1.00 94.00 103 ILE A C 1
ATOM 815 O O . ILE A 1 103 ? -19.506 -3.945 28.166 1.00 94.00 103 ILE A O 1
ATOM 819 N N . LEU A 1 104 ? -19.379 -1.849 27.418 1.00 92.88 104 LEU A N 1
ATOM 820 C CA . LEU A 1 104 ? -18.452 -1.387 28.452 1.00 92.88 104 LEU A CA 1
ATOM 821 C C . LEU A 1 104 ? -19.181 -0.829 29.680 1.00 92.88 104 LEU A C 1
ATOM 823 O O . LEU A 1 104 ? -18.621 -0.875 30.779 1.00 92.88 104 LEU A O 1
ATOM 827 N N . GLY A 1 105 ? -20.454 -0.464 29.541 1.00 91.12 105 GLY A N 1
ATOM 828 C CA . GLY A 1 105 ? -21.224 0.257 30.550 1.00 91.12 105 GLY A CA 1
ATOM 829 C C . GLY A 1 105 ? -21.089 1.776 30.377 1.00 91.12 105 GLY A C 1
ATOM 830 O O . GLY A 1 105 ? -20.200 2.235 29.666 1.00 91.12 105 GLY A O 1
ATOM 831 N N . PRO A 1 106 ? -21.934 2.575 31.046 1.00 91.56 106 PRO A N 1
ATOM 832 C CA . PRO A 1 106 ? -22.009 4.027 30.846 1.00 91.56 106 PRO A CA 1
ATOM 833 C C . PRO A 1 106 ? -20.883 4.820 31.532 1.00 91.56 106 PRO A C 1
ATOM 835 O O . PRO A 1 106 ? -20.932 6.045 31.587 1.00 91.56 106 PRO A O 1
ATOM 838 N N . THR A 1 107 ? -19.901 4.146 32.139 1.00 89.94 107 THR A N 1
ATOM 839 C CA . THR A 1 107 ? -18.839 4.824 32.889 1.00 89.94 107 THR A CA 1
ATOM 840 C C . THR A 1 107 ? -17.814 5.450 31.951 1.00 89.94 107 THR A C 1
ATOM 842 O O . THR A 1 107 ? -17.337 4.812 31.016 1.00 89.94 107 THR A O 1
ATOM 845 N N . HIS A 1 108 ? -17.426 6.688 32.252 1.00 86.56 108 HIS A N 1
ATOM 846 C CA . HIS A 1 108 ? -16.318 7.380 31.591 1.00 86.56 108 HIS A CA 1
ATOM 847 C C . HIS A 1 108 ? -15.015 7.315 32.405 1.00 86.56 108 HIS A C 1
ATOM 849 O O . HIS A 1 108 ? -14.002 7.876 31.989 1.00 86.56 108 HIS A O 1
ATOM 855 N N . ASP A 1 109 ? -15.018 6.645 33.566 1.00 91.56 109 ASP A N 1
ATOM 856 C CA . ASP A 1 109 ? -13.815 6.499 34.383 1.00 91.56 109 ASP A CA 1
ATOM 857 C C . ASP A 1 109 ? -12.807 5.558 33.711 1.00 91.56 109 ASP A C 1
ATOM 859 O O . ASP A 1 109 ? -13.022 4.350 33.567 1.00 91.56 109 ASP A O 1
ATOM 863 N N . THR A 1 110 ? -11.664 6.121 33.333 1.00 89.50 110 THR A N 1
ATOM 864 C CA . THR A 1 110 ? -10.616 5.416 32.593 1.00 89.50 110 THR A CA 1
ATOM 865 C C . THR A 1 110 ? -9.977 4.296 33.406 1.00 89.50 110 THR A C 1
ATOM 867 O O . THR A 1 110 ? -9.575 3.288 32.824 1.00 89.50 110 THR A O 1
ATOM 870 N N . LYS A 1 111 ? -9.914 4.414 34.741 1.00 91.50 111 LYS A N 1
ATOM 871 C CA . LYS A 1 111 ? -9.373 3.354 35.607 1.00 91.50 111 LYS A CA 1
ATOM 872 C C . LYS A 1 111 ? -10.280 2.130 35.604 1.00 91.50 111 LYS A C 1
ATOM 874 O O . LYS A 1 111 ? -9.801 1.019 35.387 1.00 91.50 111 LYS A O 1
ATOM 879 N N . THR A 1 112 ? -11.580 2.342 35.783 1.00 89.81 112 THR A N 1
ATOM 880 C CA . THR A 1 112 ? -12.591 1.280 35.743 1.00 89.81 112 THR A CA 1
ATOM 881 C C . THR A 1 112 ? -12.630 0.600 34.376 1.00 89.81 112 THR A C 1
ATOM 883 O O . THR A 1 112 ? -12.604 -0.629 34.300 1.00 89.81 112 THR A O 1
ATOM 886 N N . LEU A 1 113 ? -12.619 1.378 33.288 1.00 90.00 113 LEU A N 1
ATOM 887 C CA . LEU A 1 113 ? -12.584 0.836 31.927 1.00 90.00 113 LEU A CA 1
ATOM 888 C C . LEU A 1 113 ? -11.304 0.034 31.664 1.00 90.00 113 LEU A C 1
ATOM 890 O O . LEU A 1 113 ? -11.378 -1.086 31.166 1.00 90.00 113 LEU A O 1
ATOM 894 N N . SER A 1 114 ? -10.141 0.566 32.047 1.00 88.81 114 SER A N 1
ATOM 895 C CA . SER A 1 114 ? -8.853 -0.120 31.896 1.00 88.81 114 SER A CA 1
ATOM 896 C C . SER A 1 114 ? -8.814 -1.439 32.670 1.00 88.81 114 SER A C 1
ATOM 898 O O . SER A 1 114 ? -8.418 -2.467 32.119 1.00 88.81 114 SER A O 1
ATOM 900 N N . ALA A 1 115 ? -9.303 -1.454 33.914 1.00 90.62 115 ALA A N 1
ATOM 901 C CA . ALA A 1 115 ? -9.411 -2.671 34.714 1.00 90.62 115 ALA A CA 1
ATOM 902 C C . ALA A 1 115 ? -10.351 -3.707 34.073 1.00 90.62 115 ALA A C 1
ATOM 904 O O . ALA A 1 115 ? -10.018 -4.891 34.028 1.00 90.62 115 ALA A O 1
ATOM 905 N N . LYS A 1 116 ? -11.491 -3.269 33.525 1.00 90.81 116 LYS A N 1
ATOM 906 C CA . LYS A 1 116 ? -12.457 -4.135 32.829 1.00 90.81 116 LYS A CA 1
ATOM 907 C C . LYS A 1 116 ? -11.885 -4.725 31.537 1.00 90.81 116 LYS A C 1
ATOM 909 O O . LYS A 1 116 ? -12.044 -5.913 31.279 1.00 90.81 116 LYS A O 1
ATOM 914 N N . LEU A 1 117 ? -11.203 -3.913 30.734 1.00 91.44 117 LEU A N 1
ATOM 915 C CA . LEU A 1 117 ? -10.553 -4.367 29.503 1.00 91.44 117 LEU A CA 1
ATOM 916 C C . LEU A 1 117 ? -9.370 -5.293 29.796 1.00 91.44 117 LEU A C 1
ATOM 918 O O . LEU A 1 117 ? -9.153 -6.252 29.063 1.00 91.44 117 LEU A O 1
ATOM 922 N N . SER A 1 118 ? -8.642 -5.049 30.888 1.00 89.75 118 SER A N 1
ATOM 923 C CA . SER A 1 118 ? -7.546 -5.917 31.329 1.00 89.75 118 SER A CA 1
ATOM 924 C C . SER A 1 118 ? -8.050 -7.276 31.818 1.00 89.75 118 SER A C 1
ATOM 926 O O . SER A 1 118 ? -7.407 -8.289 31.560 1.00 89.75 118 SER A O 1
ATOM 928 N N . SER A 1 119 ? -9.198 -7.319 32.505 1.00 93.19 119 SER A N 1
ATOM 929 C CA . SER A 1 119 ? -9.794 -8.572 32.985 1.00 93.19 119 SER A CA 1
ATOM 930 C C . SER A 1 119 ? -10.545 -9.341 31.896 1.00 93.19 119 SER A C 1
ATOM 932 O O . SER A 1 119 ? -10.566 -10.570 31.931 1.00 93.19 119 SER A O 1
ATOM 934 N N . ASN A 1 120 ? -11.125 -8.651 30.907 1.00 91.62 120 ASN A N 1
ATOM 935 C CA . ASN A 1 120 ? -11.786 -9.281 29.766 1.00 91.62 120 ASN A CA 1
ATOM 936 C C . ASN A 1 120 ? -11.502 -8.560 28.429 1.00 91.62 120 ASN A C 1
ATOM 938 O O . ASN A 1 120 ? -12.350 -7.816 27.925 1.00 91.62 120 ASN A O 1
ATOM 942 N N . PRO A 1 121 ? -10.347 -8.831 27.792 1.00 90.44 121 PRO A N 1
ATOM 943 C CA . PRO A 1 121 ? -9.976 -8.207 26.519 1.00 90.44 121 PRO A CA 1
ATOM 944 C C . PRO A 1 121 ? -10.933 -8.507 25.354 1.00 90.44 121 PRO A C 1
ATOM 946 O O . PRO A 1 121 ? -11.032 -7.717 24.416 1.00 90.44 121 PRO A O 1
ATOM 949 N N . HIS A 1 122 ? -11.677 -9.620 25.411 1.00 91.94 122 HIS A N 1
ATOM 950 C CA . HIS A 1 122 ? -12.605 -10.035 24.351 1.00 91.94 122 HIS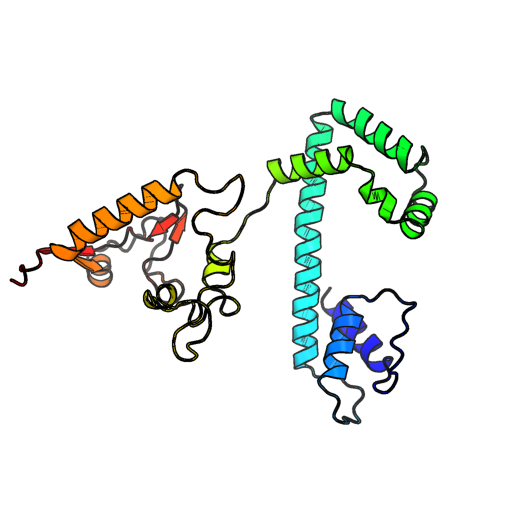 A CA 1
ATOM 951 C C . HIS A 1 122 ? -13.775 -9.063 24.158 1.00 91.94 122 HIS A C 1
ATOM 953 O O . HIS A 1 122 ? -14.429 -9.111 23.118 1.00 91.94 122 HIS A O 1
ATOM 959 N N . LEU A 1 123 ? -14.025 -8.164 25.117 1.00 91.19 123 LEU A N 1
ATOM 960 C CA . LEU A 1 123 ? -15.019 -7.097 24.985 1.00 91.19 123 LEU A CA 1
ATOM 961 C C . LEU A 1 123 ? -14.747 -6.195 23.773 1.00 91.19 123 LEU A C 1
ATOM 963 O O . LEU A 1 123 ? -15.691 -5.758 23.125 1.00 91.19 123 LEU A O 1
ATOM 967 N N . LEU A 1 124 ? -13.479 -5.971 23.407 1.00 91.44 124 LEU A N 1
ATOM 968 C CA . LEU A 1 124 ? -13.134 -5.171 22.225 1.00 91.44 124 LEU A CA 1
ATOM 969 C C . LEU A 1 124 ? -13.592 -5.827 20.913 1.00 91.44 124 LEU A C 1
ATOM 971 O O . LEU A 1 124 ? -13.923 -5.126 19.961 1.00 91.44 124 LEU A O 1
ATOM 975 N N . ASN A 1 125 ? -13.683 -7.161 20.874 1.00 92.06 125 ASN A N 1
ATOM 976 C CA . ASN A 1 125 ? -14.191 -7.892 19.709 1.00 92.06 125 ASN A CA 1
ATOM 977 C C . ASN A 1 125 ? -15.716 -7.762 19.555 1.00 92.06 125 ASN A C 1
ATOM 979 O O . ASN A 1 125 ? -16.259 -8.124 18.514 1.00 92.06 125 ASN A O 1
ATOM 983 N N . GLN A 1 126 ? -16.406 -7.253 20.579 1.00 93.50 126 GLN A N 1
ATOM 984 C CA . GLN A 1 126 ? -17.857 -7.057 20.600 1.00 93.50 126 GLN A CA 1
ATOM 985 C C . GLN A 1 126 ? -18.257 -5.627 20.205 1.00 93.50 126 GLN A C 1
ATOM 987 O O . GLN A 1 126 ? -19.373 -5.209 20.491 1.00 93.50 126 GLN A O 1
ATOM 992 N N . LEU A 1 127 ? -17.364 -4.885 19.539 1.00 95.38 127 LEU A N 1
ATOM 993 C CA . LEU A 1 127 ? -17.596 -3.518 19.060 1.00 95.38 127 LEU A CA 1
ATOM 994 C C . LEU A 1 127 ? -17.671 -3.463 17.515 1.00 95.38 127 LEU A C 1
ATOM 996 O O . LEU A 1 127 ? -16.781 -2.892 16.865 1.00 95.38 127 LEU A O 1
ATOM 1000 N N . PRO A 1 128 ? -18.663 -4.117 16.875 1.00 95.44 128 PRO A N 1
ATOM 1001 C CA . PRO A 1 128 ? -18.759 -4.194 15.417 1.00 95.44 128 PRO A CA 1
ATOM 1002 C C . PRO A 1 128 ? -18.972 -2.834 14.736 1.00 95.44 128 PRO A C 1
ATOM 1004 O O . PRO A 1 128 ? -18.446 -2.616 13.643 1.00 95.44 128 PRO A O 1
ATOM 1007 N N . TYR A 1 129 ? -19.698 -1.904 15.354 1.00 96.88 129 TYR A N 1
ATOM 1008 C CA . TYR A 1 129 ? -19.923 -0.560 14.831 1.00 96.88 129 TYR A CA 1
ATOM 1009 C C . TYR A 1 129 ? -18.660 0.295 14.946 1.00 96.88 129 TYR A C 1
ATOM 1011 O O . TYR A 1 129 ? -18.239 0.888 13.958 1.00 96.88 129 TYR A O 1
ATOM 1019 N N . THR A 1 130 ? -17.964 0.264 16.086 1.00 96.50 130 THR A N 1
ATOM 1020 C CA . THR A 1 130 ? -16.639 0.890 16.247 1.00 96.50 130 THR A CA 1
ATOM 1021 C C . THR A 1 130 ? -15.649 0.344 15.221 1.00 96.50 130 THR A C 1
ATOM 1023 O O . THR A 1 130 ? -14.940 1.105 14.565 1.00 96.50 130 THR A O 1
ATOM 1026 N N . THR A 1 131 ? -15.642 -0.976 15.014 1.00 95.50 131 THR A N 1
ATOM 1027 C CA . THR A 1 131 ? -14.830 -1.621 13.972 1.00 95.50 131 THR A CA 1
ATOM 1028 C C . THR A 1 131 ? -15.211 -1.122 12.579 1.00 95.50 131 THR A C 1
ATOM 1030 O O . THR A 1 131 ? -14.336 -0.928 11.739 1.00 95.50 131 THR A O 1
ATOM 1033 N N . SER A 1 132 ? -16.501 -0.903 12.324 1.00 94.62 132 SER A N 1
ATOM 1034 C CA . SER A 1 132 ? -16.991 -0.371 11.050 1.00 94.62 132 SER A CA 1
ATOM 1035 C C . SER A 1 132 ? -16.539 1.073 10.833 1.00 94.62 132 SER A C 1
ATOM 1037 O O . SER A 1 132 ? -16.057 1.375 9.750 1.00 94.62 132 SER A O 1
ATOM 1039 N N . ILE A 1 133 ? -16.571 1.927 11.864 1.00 94.88 133 ILE A N 1
ATOM 1040 C CA . ILE A 1 133 ? -16.027 3.293 11.802 1.00 94.88 133 ILE A CA 1
ATOM 1041 C C . ILE A 1 133 ? -14.528 3.271 11.494 1.00 94.88 133 ILE A C 1
ATOM 1043 O O . ILE A 1 133 ? -14.084 3.976 10.598 1.00 94.88 133 ILE A O 1
ATOM 1047 N N . LEU A 1 134 ? -13.745 2.427 12.174 1.00 92.06 134 LEU A N 1
ATOM 1048 C CA . LEU A 1 134 ? -12.307 2.313 11.904 1.00 92.06 134 LEU A CA 1
ATOM 1049 C C . LEU A 1 134 ? -12.022 1.806 10.486 1.00 92.06 134 LEU A C 1
ATOM 1051 O O . LEU A 1 134 ? -11.107 2.303 9.833 1.00 92.06 134 LEU A O 1
ATOM 1055 N N . LYS A 1 135 ? -12.804 0.839 9.991 1.00 87.75 135 LYS A N 1
ATOM 1056 C CA . LYS A 1 135 ? -12.702 0.354 8.607 1.00 87.75 135 LYS A CA 1
ATOM 1057 C C . LYS A 1 135 ? -13.048 1.444 7.602 1.00 87.75 135 LYS A C 1
ATOM 1059 O O . LYS A 1 135 ? -12.317 1.586 6.629 1.00 87.75 135 LYS A O 1
ATOM 1064 N N . GLU A 1 136 ? -14.095 2.221 7.858 1.00 90.75 136 GLU A N 1
ATOM 1065 C CA . GLU A 1 136 ? -14.485 3.351 7.015 1.00 90.75 136 GLU A CA 1
ATOM 1066 C C . GLU A 1 136 ? -13.394 4.432 7.012 1.00 90.75 136 GLU A C 1
ATOM 1068 O O . GLU A 1 136 ? -13.002 4.913 5.948 1.00 90.75 136 GLU A O 1
ATOM 1073 N N . THR A 1 137 ? -12.804 4.749 8.173 1.00 90.38 137 THR A N 1
ATOM 1074 C CA . THR A 1 137 ? -11.659 5.666 8.247 1.00 90.38 137 THR A CA 1
ATOM 1075 C C . THR A 1 137 ? -10.470 5.128 7.457 1.00 90.38 137 THR A C 1
ATOM 1077 O O . THR A 1 137 ? -9.903 5.859 6.654 1.00 90.38 137 THR A O 1
ATOM 1080 N N . LEU A 1 138 ? -10.075 3.868 7.653 1.00 82.94 138 LEU A N 1
ATOM 1081 C CA . LEU A 1 138 ? -8.925 3.265 6.966 1.00 82.94 138 LEU A CA 1
ATOM 1082 C C . LEU A 1 138 ? -9.145 3.160 5.452 1.00 82.94 138 LEU A C 1
ATOM 1084 O O . LEU A 1 138 ? -8.213 3.368 4.675 1.00 82.94 138 LEU A O 1
ATOM 1088 N N . GLN A 1 139 ? -10.383 2.894 5.031 1.00 80.88 139 GLN A N 1
ATOM 1089 C CA . GLN A 1 139 ? -10.796 2.955 3.633 1.00 80.88 139 GLN A CA 1
ATOM 1090 C C . GLN A 1 139 ? -10.666 4.376 3.070 1.00 80.88 139 GLN A C 1
ATOM 1092 O O . GLN A 1 139 ? -10.280 4.537 1.914 1.00 80.88 139 GLN A O 1
ATOM 1097 N N . THR A 1 140 ? -10.961 5.393 3.879 1.00 79.12 140 THR A N 1
ATOM 1098 C CA . THR A 1 140 ? -10.932 6.801 3.463 1.00 79.12 140 THR A CA 1
ATOM 1099 C C . THR A 1 140 ? -9.519 7.406 3.513 1.00 79.12 140 THR A C 1
ATOM 1101 O O . THR A 1 140 ? -9.190 8.246 2.679 1.00 79.12 140 THR A O 1
ATOM 1104 N N . PHE A 1 141 ? -8.662 6.974 4.450 1.00 71.62 141 PHE A N 1
ATOM 1105 C CA . PHE A 1 141 ? -7.443 7.697 4.842 1.00 71.62 141 PHE A CA 1
ATOM 1106 C C . PHE A 1 141 ? -6.144 6.876 4.960 1.00 71.62 141 PHE A C 1
ATOM 1108 O O . PHE A 1 141 ? -5.224 7.380 5.592 1.00 71.62 141 PHE A O 1
ATOM 1115 N N . LEU A 1 142 ? -6.016 5.692 4.335 1.00 59.00 142 LEU A N 1
ATOM 1116 C CA . LEU A 1 142 ? -4.755 5.080 3.829 1.00 59.00 142 LEU A CA 1
ATOM 1117 C C . LEU A 1 142 ? -4.465 3.639 4.304 1.00 59.00 142 LEU A C 1
ATOM 1119 O O . LEU A 1 142 ? -4.165 3.398 5.470 1.00 59.00 142 LEU A O 1
ATOM 1123 N N . VAL A 1 143 ? -4.265 2.742 3.326 1.00 60.72 143 VAL A N 1
ATOM 1124 C CA . VAL A 1 143 ? -3.233 1.687 3.365 1.00 60.72 143 VAL A CA 1
ATOM 1125 C C . VAL A 1 143 ? -2.534 1.672 2.007 1.00 60.72 143 VAL A C 1
ATOM 1127 O O . VAL A 1 143 ? -3.157 1.365 0.993 1.00 60.72 143 VAL A O 1
ATOM 1130 N N . TRP A 1 144 ? -1.243 2.008 1.980 1.00 66.50 144 TRP A N 1
ATOM 1131 C CA . TRP A 1 144 ? -0.429 1.899 0.768 1.00 66.50 144 TRP A CA 1
ATOM 1132 C C . TRP A 1 144 ? 0.369 0.608 0.814 1.00 66.50 144 TRP A C 1
ATOM 1134 O O . TRP A 1 144 ? 1.233 0.427 1.671 1.00 66.50 144 TRP A O 1
ATOM 1144 N N . ILE A 1 145 ? 0.092 -0.285 -0.129 1.00 71.94 145 ILE A N 1
ATOM 1145 C CA . ILE A 1 145 ? 0.931 -1.454 -0.353 1.00 71.94 145 ILE A CA 1
ATOM 1146 C C . ILE A 1 145 ? 2.104 -1.001 -1.222 1.00 71.94 145 ILE A C 1
ATOM 1148 O O . ILE A 1 145 ? 1.922 -0.492 -2.326 1.00 71.94 145 ILE A O 1
ATOM 1152 N N . ASN A 1 146 ? 3.324 -1.156 -0.706 1.00 80.25 146 ASN A N 1
ATOM 1153 C CA . ASN A 1 146 ? 4.530 -0.914 -1.488 1.00 80.25 146 ASN A CA 1
ATOM 1154 C C . ASN A 1 146 ? 4.918 -2.193 -2.240 1.00 80.25 146 ASN A C 1
ATOM 1156 O O . ASN A 1 146 ? 5.792 -2.955 -1.815 1.00 80.25 146 ASN A O 1
ATOM 1160 N N . SER A 1 147 ? 4.242 -2.426 -3.363 1.00 82.81 147 SER A N 1
ATOM 1161 C CA . SER A 1 147 ? 4.467 -3.598 -4.215 1.00 82.81 147 SER A CA 1
ATOM 1162 C C . SER A 1 147 ? 5.896 -3.629 -4.774 1.00 82.81 147 SER A C 1
ATOM 1164 O O . SER A 1 147 ? 6.476 -4.704 -4.891 1.00 82.81 147 SER A O 1
ATOM 1166 N N . TYR A 1 148 ? 6.524 -2.464 -4.990 1.00 83.62 148 TYR A N 1
ATOM 1167 C CA . TYR A 1 148 ? 7.923 -2.367 -5.423 1.00 83.62 148 TYR A CA 1
ATOM 1168 C C . TYR A 1 148 ? 8.892 -3.016 -4.422 1.00 83.62 148 TYR A C 1
ATOM 1170 O O . TYR A 1 148 ? 9.701 -3.862 -4.797 1.00 83.62 148 TYR A O 1
ATOM 1178 N N . SER A 1 149 ? 8.798 -2.667 -3.135 1.00 84.94 149 SER A N 1
ATOM 1179 C CA . SER A 1 149 ? 9.655 -3.251 -2.094 1.00 84.94 149 SER A CA 1
ATOM 1180 C C . SER A 1 149 ? 9.384 -4.741 -1.886 1.00 84.94 149 SER A C 1
ATOM 1182 O O . SER A 1 149 ? 10.320 -5.504 -1.652 1.00 84.94 149 SER A O 1
ATOM 1184 N N . LEU A 1 150 ? 8.121 -5.168 -1.996 1.00 85.62 150 LEU A N 1
ATOM 1185 C CA . LEU A 1 150 ? 7.751 -6.578 -1.889 1.00 85.62 150 LEU A CA 1
ATOM 1186 C C . LEU A 1 150 ? 8.362 -7.415 -3.025 1.00 85.62 150 LEU A C 1
ATOM 1188 O O . LEU A 1 150 ? 8.854 -8.512 -2.768 1.00 85.62 150 LEU A O 1
ATOM 1192 N N . HIS A 1 151 ? 8.367 -6.898 -4.259 1.00 87.38 151 HIS A N 1
ATOM 1193 C CA . HIS A 1 151 ? 8.880 -7.602 -5.445 1.00 87.38 151 HIS A CA 1
ATOM 1194 C C . HIS A 1 151 ? 10.411 -7.651 -5.519 1.00 87.38 151 HIS A C 1
ATOM 1196 O O . HIS A 1 151 ? 10.944 -8.446 -6.283 1.00 87.38 151 HIS A O 1
ATOM 1202 N N . ARG A 1 152 ? 11.123 -6.840 -4.721 1.00 86.06 152 ARG A N 1
ATOM 1203 C CA . ARG A 1 152 ? 12.600 -6.817 -4.673 1.00 86.06 152 ARG A CA 1
ATOM 1204 C C . ARG A 1 152 ? 13.197 -7.328 -3.362 1.00 86.06 152 ARG A C 1
ATOM 1206 O O . ARG A 1 152 ? 14.384 -7.156 -3.103 1.00 86.06 152 ARG A O 1
ATOM 1213 N N . SER A 1 153 ? 12.385 -7.925 -2.495 1.00 85.62 153 SER A N 1
ATOM 1214 C CA . SER A 1 153 ? 12.867 -8.417 -1.207 1.00 85.62 153 SER A CA 1
ATOM 1215 C C . SER A 1 153 ? 13.565 -9.777 -1.361 1.00 85.62 153 SER A C 1
ATOM 1217 O O . SER A 1 153 ? 12.899 -10.738 -1.757 1.00 85.62 153 SER A O 1
ATOM 1219 N N . PRO A 1 154 ? 14.846 -9.920 -0.962 1.00 86.94 154 PRO A N 1
ATOM 1220 C CA . PRO A 1 154 ? 15.548 -11.206 -1.002 1.00 86.94 154 PRO A CA 1
ATOM 1221 C C . PRO A 1 154 ? 14.938 -12.253 -0.055 1.00 86.94 154 PRO A C 1
ATOM 1223 O O . PRO A 1 154 ? 15.244 -13.435 -0.142 1.00 86.94 154 PRO A O 1
ATOM 1226 N N . THR A 1 155 ? 14.053 -11.833 0.858 1.00 83.25 155 THR A N 1
ATOM 1227 C CA . THR A 1 155 ? 13.286 -12.732 1.729 1.00 83.25 155 THR A CA 1
ATOM 1228 C C . THR A 1 155 ? 12.258 -13.557 0.955 1.00 83.25 155 THR A C 1
ATOM 1230 O O . THR A 1 155 ? 11.966 -14.683 1.347 1.00 83.25 155 THR A O 1
ATOM 1233 N N . TYR A 1 156 ? 11.693 -13.005 -0.122 1.00 80.25 156 TYR A N 1
ATOM 1234 C CA . TYR A 1 156 ? 10.625 -13.651 -0.895 1.00 80.25 156 TYR A CA 1
ATOM 1235 C C . TYR A 1 156 ? 11.061 -14.055 -2.306 1.00 80.25 156 TYR A C 1
ATOM 1237 O O . TYR A 1 156 ? 10.370 -14.847 -2.949 1.00 80.25 156 TYR A O 1
ATOM 1245 N N . TRP A 1 157 ? 12.185 -13.514 -2.778 1.00 83.94 157 TRP A N 1
ATOM 1246 C CA . TRP A 1 157 ? 12.683 -13.673 -4.136 1.00 83.94 157 TRP A CA 1
ATOM 1247 C C . TRP A 1 157 ? 14.173 -13.994 -4.102 1.00 83.94 157 TRP A C 1
ATOM 1249 O O . TRP A 1 157 ? 14.962 -13.198 -3.608 1.00 83.94 157 TRP A O 1
ATOM 1259 N N . ASP A 1 158 ? 14.568 -15.132 -4.666 1.00 82.69 158 ASP A N 1
ATOM 1260 C CA . ASP A 1 158 ? 15.981 -15.402 -4.943 1.00 82.69 158 ASP A CA 1
ATOM 1261 C C . ASP A 1 158 ? 16.474 -14.496 -6.082 1.00 82.69 158 ASP A C 1
ATOM 1263 O O . ASP A 1 158 ? 15.720 -14.294 -7.031 1.00 82.69 158 ASP A O 1
ATOM 1267 N N . SER A 1 159 ? 17.683 -13.932 -5.998 1.00 87.31 159 SER A N 1
ATOM 1268 C CA . SER A 1 159 ? 18.217 -12.929 -6.946 1.00 87.31 159 SER A CA 1
ATOM 1269 C C . SER A 1 159 ? 17.179 -11.875 -7.402 1.00 87.31 159 SER A C 1
ATOM 1271 O O . SER A 1 159 ? 16.854 -11.803 -8.592 1.00 87.31 159 SER A O 1
ATOM 1273 N N . PRO A 1 160 ? 16.621 -11.057 -6.481 1.00 86.88 160 PRO A N 1
ATOM 1274 C CA . PRO A 1 160 ? 15.493 -10.153 -6.760 1.00 86.88 160 PRO A CA 1
ATOM 1275 C C . PRO A 1 160 ? 15.799 -9.061 -7.790 1.00 86.88 160 PRO A C 1
ATOM 1277 O O . PRO A 1 160 ? 14.887 -8.536 -8.427 1.00 86.88 160 PRO A O 1
ATOM 1280 N N . ASP A 1 161 ? 17.072 -8.698 -7.937 1.00 87.81 161 ASP A N 1
ATOM 1281 C CA . ASP A 1 161 ? 17.507 -7.653 -8.860 1.00 87.81 161 ASP A CA 1
ATOM 1282 C C . ASP A 1 161 ? 17.834 -8.180 -10.264 1.00 87.81 161 ASP A C 1
ATOM 1284 O O . ASP A 1 161 ? 18.071 -7.390 -11.175 1.00 87.81 161 ASP A O 1
ATOM 1288 N N . SER A 1 162 ? 17.812 -9.501 -10.462 1.00 89.25 162 SER A N 1
ATOM 1289 C CA . SER A 1 162 ? 18.099 -10.138 -11.747 1.00 89.25 162 SER A CA 1
ATOM 1290 C C . SER A 1 162 ? 16.825 -10.371 -12.562 1.00 89.25 162 SER A C 1
ATOM 1292 O O . SER A 1 162 ? 15.826 -10.895 -12.062 1.00 89.25 162 SER A O 1
ATOM 1294 N N . PHE A 1 163 ? 16.870 -10.047 -13.857 1.00 89.25 163 PHE A N 1
ATOM 1295 C CA . PHE A 1 163 ? 15.813 -10.407 -14.802 1.00 89.25 163 PHE A CA 1
ATOM 1296 C C . PHE A 1 163 ? 15.919 -11.896 -15.161 1.00 89.25 163 PHE A C 1
ATOM 1298 O O . PHE A 1 163 ? 16.719 -12.278 -16.007 1.00 89.25 163 PHE A O 1
ATOM 1305 N N . LEU A 1 164 ? 15.128 -12.730 -14.479 1.00 87.75 164 LEU A N 1
ATOM 1306 C CA . LEU A 1 164 ? 15.157 -14.195 -14.595 1.00 87.75 164 LEU A CA 1
ATOM 1307 C C . LEU A 1 164 ? 13.754 -14.734 -14.918 1.00 87.75 164 LEU A C 1
ATOM 1309 O O . LEU A 1 164 ? 13.016 -15.066 -13.984 1.00 87.75 164 LEU A O 1
ATOM 1313 N N . PRO A 1 165 ? 13.337 -14.787 -16.199 1.00 88.31 165 PRO A N 1
ATOM 1314 C CA . PRO A 1 165 ? 12.047 -15.357 -16.604 1.00 88.31 165 PRO A CA 1
ATOM 1315 C C . PRO A 1 165 ? 11.852 -16.815 -16.164 1.00 88.31 165 PRO A C 1
ATOM 1317 O O . PRO A 1 165 ? 10.739 -17.226 -15.836 1.00 88.31 165 PRO A O 1
ATOM 1320 N N . GLU A 1 166 ? 12.935 -17.585 -16.099 1.00 85.94 166 GLU A N 1
ATOM 1321 C CA . GLU A 1 166 ? 12.945 -19.018 -15.803 1.00 85.94 166 GLU A CA 1
ATOM 1322 C C . GLU A 1 166 ? 12.415 -19.334 -14.398 1.00 85.94 166 GLU A C 1
ATOM 1324 O O . GLU A 1 166 ? 11.903 -20.430 -14.176 1.00 85.94 166 GLU A O 1
ATOM 1329 N N . ARG A 1 167 ? 12.423 -18.365 -13.464 1.00 83.31 167 ARG A N 1
ATOM 1330 C CA . ARG A 1 167 ? 11.848 -18.535 -12.112 1.00 83.31 167 ARG A CA 1
ATOM 1331 C C . ARG A 1 167 ? 10.368 -18.922 -12.115 1.00 83.31 167 ARG A C 1
ATOM 1333 O O . ARG A 1 167 ? 9.848 -19.402 -11.114 1.00 83.31 167 ARG A O 1
ATOM 1340 N N . TRP A 1 168 ? 9.671 -18.640 -13.213 1.00 82.94 168 TRP A N 1
ATOM 1341 C CA . TRP A 1 168 ? 8.243 -18.907 -13.371 1.00 82.94 168 TRP A CA 1
ATOM 1342 C C . TRP A 1 168 ? 7.959 -20.268 -14.008 1.00 82.94 168 TRP A C 1
ATOM 1344 O O . TRP A 1 168 ? 6.801 -20.671 -14.080 1.00 82.94 168 TRP A O 1
ATOM 1354 N N . LEU A 1 169 ? 8.996 -20.963 -14.481 1.00 79.69 169 LEU A N 1
ATOM 1355 C CA . LEU A 1 169 ? 8.883 -22.248 -15.173 1.00 79.69 169 LEU A CA 1
ATOM 1356 C C . LEU A 1 169 ? 9.078 -23.444 -14.233 1.00 79.69 169 LEU A C 1
ATOM 1358 O O . LEU A 1 169 ? 8.928 -24.584 -14.663 1.00 79.69 169 LEU A O 1
ATOM 1362 N N . VAL A 1 170 ? 9.396 -23.194 -12.961 1.00 67.94 170 VAL A N 1
ATOM 1363 C CA . VAL A 1 170 ? 9.682 -24.234 -11.968 1.00 67.94 170 VAL A CA 1
ATOM 1364 C C . VAL A 1 170 ? 8.373 -24.796 -11.404 1.00 67.94 170 VAL A C 1
ATOM 1366 O O . VAL A 1 170 ? 7.622 -24.057 -10.761 1.00 67.94 170 VAL A O 1
ATOM 1369 N N . PRO A 1 171 ? 8.066 -26.090 -11.592 1.00 59.12 171 PRO A N 1
ATOM 1370 C CA . PRO A 1 171 ? 6.929 -26.716 -10.934 1.00 59.12 171 PRO A CA 1
ATOM 1371 C C . PRO A 1 171 ? 7.209 -26.827 -9.429 1.00 59.12 171 PRO A C 1
ATOM 1373 O O . PRO A 1 171 ? 8.272 -27.285 -9.012 1.00 59.12 171 PRO A O 1
ATOM 1376 N N . ALA A 1 172 ? 6.258 -26.430 -8.585 1.00 54.12 172 ALA A N 1
ATOM 1377 C CA . ALA A 1 172 ? 6.352 -26.717 -7.154 1.00 54.12 172 ALA A CA 1
ATOM 1378 C C . ALA A 1 172 ? 6.059 -28.212 -6.884 1.00 54.12 172 ALA A C 1
ATOM 1380 O O . ALA A 1 172 ? 5.075 -28.704 -7.441 1.00 54.12 172 ALA A O 1
ATOM 1381 N N . PRO A 1 173 ? 6.766 -28.918 -5.970 1.00 52.91 173 PRO A N 1
ATOM 1382 C CA . PRO A 1 173 ? 8.089 -28.681 -5.368 1.00 52.91 173 PRO A CA 1
ATOM 1383 C C . PRO A 1 173 ? 9.139 -29.724 -5.848 1.00 52.91 173 PRO A C 1
ATOM 1385 O O . PRO A 1 173 ? 8.756 -30.793 -6.303 1.00 52.91 173 PRO A O 1
ATOM 1388 N N . HIS A 1 174 ? 10.445 -29.463 -5.659 1.00 49.12 174 HIS A N 1
ATOM 1389 C CA . HIS A 1 174 ? 11.576 -30.436 -5.683 1.00 49.12 174 HIS A CA 1
ATOM 1390 C C . HIS A 1 174 ? 12.646 -30.373 -6.788 1.00 49.12 174 HIS A C 1
ATOM 1392 O O . HIS A 1 174 ? 13.386 -31.343 -6.933 1.00 49.12 174 HIS A O 1
ATOM 1398 N N . GLU A 1 175 ? 12.882 -29.244 -7.454 1.00 50.12 175 GLU A N 1
ATOM 1399 C CA . GLU A 1 175 ? 14.178 -29.060 -8.134 1.00 50.12 175 GLU A CA 1
ATOM 1400 C C . GLU A 1 175 ? 15.064 -28.058 -7.375 1.00 50.12 175 GLU A C 1
ATOM 1402 O O . GLU A 1 175 ? 14.853 -26.852 -7.481 1.00 50.12 175 GLU A O 1
ATOM 1407 N N . PRO A 1 176 ? 16.056 -28.522 -6.585 1.00 48.66 176 PRO A N 1
ATOM 1408 C CA . PRO A 1 176 ? 16.935 -27.658 -5.786 1.00 48.66 176 PRO A CA 1
ATOM 1409 C C . PRO A 1 176 ? 17.896 -26.784 -6.612 1.00 48.66 176 PRO A C 1
ATOM 1411 O O . PRO A 1 176 ? 18.632 -25.989 -6.034 1.00 48.66 176 PRO A O 1
ATOM 1414 N N . PHE A 1 177 ? 17.897 -26.914 -7.942 1.00 49.78 177 PHE A N 1
ATOM 1415 C CA . PHE A 1 177 ? 18.785 -26.183 -8.853 1.00 49.78 177 PHE A CA 1
ATOM 1416 C C . PHE A 1 177 ? 18.082 -25.085 -9.664 1.00 49.78 177 PHE A C 1
ATOM 1418 O O . PHE A 1 177 ? 18.741 -24.363 -10.407 1.00 49.78 177 PHE A O 1
ATOM 1425 N N . LEU A 1 178 ? 16.762 -24.941 -9.525 1.00 50.81 178 LEU A N 1
ATOM 1426 C CA . LEU A 1 178 ? 15.952 -23.974 -10.261 1.00 50.81 178 LEU A CA 1
ATOM 1427 C C . LEU A 1 178 ? 15.239 -23.045 -9.268 1.00 50.81 178 LEU A C 1
ATOM 1429 O O . LEU A 1 178 ? 14.626 -23.504 -8.305 1.00 50.81 178 LEU A O 1
ATOM 1433 N N . HIS A 1 179 ? 15.368 -21.731 -9.475 1.00 54.00 179 HIS A N 1
ATOM 1434 C CA . HIS A 1 179 ? 14.905 -20.690 -8.548 1.00 54.00 179 HIS A CA 1
ATOM 1435 C C . HIS A 1 179 ? 13.453 -20.928 -8.086 1.00 54.00 179 HIS A C 1
ATOM 1437 O O . HIS A 1 179 ? 12.568 -21.050 -8.935 1.00 54.00 179 HIS A O 1
ATOM 1443 N N . PRO A 1 180 ? 13.167 -20.972 -6.770 1.00 56.75 180 PRO A N 1
ATOM 1444 C CA . PRO A 1 180 ? 11.837 -21.312 -6.282 1.00 56.75 180 PRO A CA 1
ATOM 1445 C C . PRO A 1 180 ? 10.787 -20.296 -6.750 1.00 56.75 180 PRO A C 1
ATOM 1447 O O . PRO A 1 180 ? 11.037 -19.085 -6.779 1.00 56.75 180 PRO A O 1
ATOM 1450 N N . VAL A 1 181 ? 9.590 -20.800 -7.072 1.00 60.62 181 VAL A N 1
ATOM 1451 C CA . VAL A 1 181 ? 8.398 -19.974 -7.319 1.00 60.62 181 VAL A CA 1
ATOM 1452 C C . VAL A 1 181 ? 8.214 -19.011 -6.136 1.00 60.62 181 VAL A C 1
ATOM 1454 O O . VAL A 1 181 ? 8.360 -19.445 -4.987 1.00 60.62 181 VAL A O 1
ATOM 1457 N N . PRO A 1 182 ? 7.898 -17.721 -6.372 1.00 65.38 182 PRO A N 1
ATOM 1458 C CA . PRO A 1 182 ? 7.779 -16.742 -5.296 1.00 65.38 182 PRO A CA 1
ATOM 1459 C C . PRO A 1 182 ? 6.760 -17.189 -4.252 1.00 65.38 182 PRO A C 1
ATOM 1461 O O . PRO A 1 182 ? 5.736 -17.791 -4.587 1.00 65.38 182 PRO A O 1
ATOM 1464 N N . VAL A 1 183 ? 7.021 -16.852 -2.987 1.00 69.50 183 VAL A N 1
ATOM 1465 C CA . VAL A 1 183 ? 6.100 -17.139 -1.877 1.00 69.50 183 VAL A CA 1
ATOM 1466 C C . VAL A 1 183 ? 4.684 -16.689 -2.254 1.00 69.50 183 VAL A C 1
ATOM 1468 O O . VAL A 1 183 ? 4.494 -15.601 -2.801 1.00 69.50 183 VAL A O 1
ATOM 1471 N N . LYS A 1 184 ? 3.675 -17.527 -1.981 1.00 71.44 184 LYS A N 1
ATOM 1472 C CA . LYS A 1 184 ? 2.274 -17.233 -2.317 1.00 71.44 184 LYS A CA 1
ATOM 1473 C C . LYS A 1 184 ? 1.884 -15.833 -1.820 1.00 71.44 184 LYS A C 1
ATOM 1475 O O . LYS A 1 184 ? 2.028 -15.533 -0.639 1.00 71.44 184 LYS A O 1
ATOM 1480 N N . GLY A 1 185 ? 1.382 -14.994 -2.728 1.00 77.00 185 GLY A N 1
ATOM 1481 C CA . GLY A 1 185 ? 0.994 -13.609 -2.436 1.00 77.00 185 GLY A CA 1
ATOM 1482 C C . GLY A 1 185 ? 2.132 -12.578 -2.501 1.00 77.00 185 GLY A C 1
ATOM 1483 O O . GLY A 1 185 ? 1.870 -11.398 -2.291 1.00 77.00 185 GLY A O 1
ATOM 1484 N N . ALA A 1 186 ? 3.374 -12.973 -2.812 1.00 83.75 186 ALA A N 1
ATOM 1485 C CA . ALA A 1 186 ? 4.486 -12.036 -3.006 1.00 83.75 186 ALA A CA 1
ATOM 1486 C C . ALA A 1 186 ? 4.425 -11.326 -4.369 1.00 83.75 186 ALA A C 1
ATOM 1488 O O . ALA A 1 186 ? 4.788 -10.156 -4.476 1.00 83.75 186 ALA A O 1
ATOM 1489 N N . PHE A 1 187 ? 3.938 -12.003 -5.414 1.00 87.00 187 PHE A N 1
ATOM 1490 C CA . PHE A 1 187 ? 3.712 -11.395 -6.724 1.00 87.00 187 PHE A CA 1
ATOM 1491 C C . PHE A 1 187 ? 2.351 -10.700 -6.770 1.00 87.00 187 PHE A C 1
ATOM 1493 O O . PHE A 1 187 ? 1.308 -11.350 -6.800 1.00 87.00 187 PHE A O 1
ATOM 1500 N N . ARG A 1 188 ? 2.369 -9.365 -6.761 1.00 85.19 188 ARG A N 1
ATOM 1501 C CA . ARG A 1 188 ? 1.172 -8.508 -6.684 1.00 85.19 188 ARG A CA 1
ATOM 1502 C C . ARG A 1 188 ? 1.275 -7.256 -7.565 1.00 85.19 188 ARG A C 1
ATOM 1504 O O . ARG A 1 188 ? 1.259 -6.144 -7.051 1.00 85.19 188 ARG A O 1
ATOM 1511 N N . PRO A 1 189 ? 1.420 -7.396 -8.892 1.00 83.94 189 PRO A N 1
ATOM 1512 C CA . PRO A 1 189 ? 1.434 -6.242 -9.799 1.00 83.94 189 PRO A CA 1
ATOM 1513 C C . PRO A 1 189 ? 0.046 -5.602 -9.975 1.00 83.94 189 PRO A C 1
ATOM 1515 O O . PRO A 1 189 ? -0.063 -4.465 -10.416 1.00 83.94 189 PRO A O 1
ATOM 1518 N N . SER A 1 190 ? -1.019 -6.344 -9.668 1.00 83.00 190 SER A N 1
ATOM 1519 C CA . SER A 1 190 ? -2.423 -5.949 -9.839 1.00 83.00 190 SER A CA 1
ATOM 1520 C C . SER A 1 190 ? -3.234 -6.115 -8.549 1.00 83.00 190 SER A C 1
ATOM 1522 O O . SER A 1 190 ? -4.462 -6.192 -8.598 1.00 83.00 190 SER A O 1
ATOM 1524 N N . GLU A 1 191 ? -2.536 -6.150 -7.407 1.00 84.75 191 GLU A N 1
ATOM 1525 C CA . GLU A 1 191 ? -3.068 -6.486 -6.081 1.00 84.75 191 GLU A CA 1
ATOM 1526 C C . GLU A 1 191 ? -3.810 -7.838 -6.032 1.00 84.75 191 GLU A C 1
ATOM 1528 O O . GLU A 1 191 ? -3.816 -8.607 -6.991 1.00 84.75 191 GLU A O 1
ATOM 1533 N N . GLU A 1 192 ? -4.388 -8.182 -4.879 1.00 78.69 192 GLU A N 1
ATOM 1534 C CA . GLU A 1 192 ? -5.104 -9.445 -4.658 1.00 78.69 192 GLU A CA 1
ATOM 1535 C C . GLU A 1 192 ? -6.423 -9.201 -3.904 1.00 78.69 192 GLU A C 1
ATOM 1537 O O . GLU A 1 192 ? -6.543 -8.275 -3.099 1.00 78.69 192 GLU A O 1
ATOM 1542 N N . GLY A 1 193 ? -7.428 -10.050 -4.138 1.00 82.69 193 GLY A N 1
ATOM 1543 C CA . GLY A 1 193 ? -8.720 -10.006 -3.448 1.00 82.69 193 GLY A CA 1
ATOM 1544 C C . GLY A 1 193 ? -9.761 -9.119 -4.137 1.00 82.69 193 GLY A C 1
ATOM 1545 O O . GLY A 1 193 ? -9.702 -8.877 -5.333 1.00 82.69 193 GLY A O 1
ATOM 1546 N N . LYS A 1 194 ? -10.749 -8.617 -3.382 1.00 78.56 194 LYS A N 1
ATOM 1547 C CA . LYS A 1 194 ? -11.930 -7.901 -3.926 1.00 78.56 194 LYS A CA 1
ATOM 1548 C C . LYS A 1 194 ? -11.616 -6.581 -4.649 1.00 78.56 194 LYS A C 1
ATOM 1550 O O . LYS A 1 194 ? -12.514 -5.970 -5.222 1.00 78.56 194 LYS A O 1
ATOM 1555 N N . ARG A 1 195 ? -10.376 -6.103 -4.549 1.00 78.25 195 ARG A N 1
ATOM 1556 C CA . ARG A 1 195 ? -9.882 -4.867 -5.169 1.00 78.25 195 ARG A CA 1
ATOM 1557 C C . ARG A 1 195 ? -8.752 -5.137 -6.164 1.00 78.25 195 ARG A C 1
ATOM 1559 O O . ARG A 1 195 ? -8.081 -4.188 -6.556 1.00 78.25 195 ARG A O 1
ATOM 1566 N N . SER A 1 196 ? -8.534 -6.397 -6.553 1.00 81.12 196 SER A N 1
ATOM 1567 C CA . SER A 1 196 ? -7.597 -6.713 -7.627 1.00 81.12 196 SER A CA 1
ATOM 1568 C C . SER A 1 196 ? -8.044 -6.066 -8.939 1.00 81.12 196 SER A C 1
ATOM 1570 O O . SER A 1 196 ? -9.222 -5.749 -9.141 1.00 81.12 196 SER A O 1
ATOM 1572 N N . CYS A 1 197 ? -7.091 -5.847 -9.841 1.00 79.75 197 CYS A N 1
ATOM 1573 C CA . CYS A 1 197 ? -7.390 -5.308 -11.160 1.00 79.75 197 CYS A CA 1
ATOM 1574 C C . CYS A 1 197 ? -8.306 -6.267 -11.934 1.00 79.75 197 CYS A C 1
ATOM 1576 O O . CYS A 1 197 ? -7.899 -7.368 -12.299 1.00 79.75 197 CYS A O 1
ATOM 1578 N N . ILE A 1 198 ? -9.522 -5.820 -12.254 1.00 84.38 198 ILE A N 1
ATOM 1579 C CA . ILE A 1 198 ? -10.472 -6.588 -13.074 1.00 84.38 198 ILE A CA 1
ATOM 1580 C C . ILE A 1 198 ? -9.945 -6.859 -14.496 1.00 84.38 198 ILE A C 1
ATOM 1582 O O . ILE A 1 198 ? -10.346 -7.826 -15.132 1.00 84.38 198 ILE A O 1
ATOM 1586 N N . GLY A 1 199 ? -9.032 -6.017 -14.991 1.00 77.69 199 GLY A N 1
ATOM 1587 C CA . GLY A 1 199 ? -8.463 -6.102 -16.337 1.00 77.69 199 GLY A CA 1
ATOM 1588 C C . GLY A 1 199 ? -7.164 -6.904 -16.445 1.00 77.69 199 GLY A C 1
ATOM 1589 O O . GLY A 1 199 ? -6.566 -6.905 -17.516 1.00 77.69 199 GLY A O 1
ATOM 1590 N N . GLN A 1 200 ? -6.694 -7.556 -15.374 1.00 81.56 200 GLN A N 1
ATOM 1591 C CA . GLN A 1 200 ? -5.384 -8.220 -15.370 1.00 81.56 200 GLN A CA 1
ATOM 1592 C C . GLN A 1 200 ? -5.250 -9.283 -16.475 1.00 81.56 200 GLN A C 1
ATOM 1594 O O . GLN A 1 200 ? -4.232 -9.317 -17.163 1.00 81.56 200 GLN A O 1
ATOM 1599 N N . GLU A 1 201 ? -6.277 -10.108 -16.689 1.00 83.75 201 GLU A N 1
ATOM 1600 C CA . GLU A 1 201 ? -6.248 -11.160 -17.718 1.0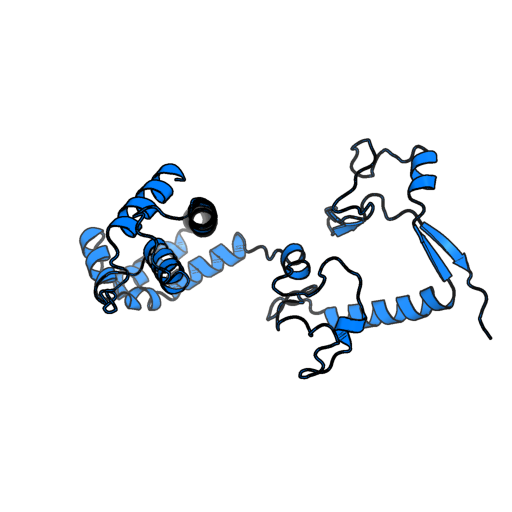0 83.75 201 GLU A CA 1
ATOM 1601 C C . GLU A 1 201 ? -6.175 -10.586 -19.138 1.00 83.75 201 GLU A C 1
ATOM 1603 O O . GLU A 1 201 ? -5.373 -11.041 -19.958 1.00 83.75 201 GLU A O 1
ATOM 1608 N N . LEU A 1 202 ? -6.956 -9.536 -19.414 1.00 85.69 202 LEU A N 1
ATOM 1609 C CA . LEU A 1 202 ? -6.913 -8.834 -20.696 1.00 85.69 202 LEU A CA 1
ATOM 1610 C C . LEU A 1 202 ? -5.537 -8.198 -20.921 1.00 85.69 202 LEU A C 1
ATOM 1612 O O . LEU A 1 202 ? -4.930 -8.412 -21.967 1.00 85.69 202 LEU A O 1
ATOM 1616 N N . ALA A 1 203 ? -5.003 -7.499 -19.916 1.00 81.00 203 ALA A N 1
ATOM 1617 C CA . ALA A 1 203 ? -3.687 -6.873 -19.998 1.00 81.00 203 ALA A CA 1
ATOM 1618 C C . ALA A 1 203 ? -2.581 -7.908 -20.271 1.00 81.00 203 ALA A C 1
ATOM 1620 O O . ALA A 1 203 ? -1.707 -7.682 -21.106 1.00 81.00 203 ALA A O 1
ATOM 1621 N N . MET A 1 204 ? -2.623 -9.070 -19.609 1.00 88.88 204 MET A N 1
ATOM 1622 C CA . MET A 1 204 ? -1.671 -10.158 -19.860 1.00 88.88 204 MET A CA 1
ATOM 1623 C C . MET A 1 204 ? -1.767 -10.700 -21.289 1.00 88.88 204 MET A C 1
ATOM 1625 O O . MET A 1 204 ? -0.735 -11.006 -21.889 1.00 88.88 204 MET A O 1
ATOM 1629 N N . MET A 1 205 ? -2.974 -10.815 -21.846 1.00 91.38 205 MET A N 1
ATOM 1630 C CA . MET A 1 205 ? -3.173 -11.235 -23.233 1.00 91.38 205 MET A CA 1
ATOM 1631 C C . MET A 1 205 ? -2.612 -10.202 -24.218 1.00 91.38 205 MET A C 1
ATOM 1633 O O . MET A 1 205 ? -1.825 -10.564 -25.092 1.00 91.38 205 MET A O 1
ATOM 1637 N N . GLU A 1 206 ? -2.951 -8.924 -24.044 1.00 93.56 206 GLU A N 1
ATOM 1638 C CA . GLU A 1 206 ? -2.465 -7.830 -24.891 1.00 93.56 206 GLU A CA 1
ATOM 1639 C C . GLU A 1 206 ? -0.936 -7.733 -24.868 1.00 93.56 206 GLU A C 1
ATOM 1641 O O . GLU A 1 206 ? -0.305 -7.698 -25.923 1.00 93.56 206 GLU A O 1
ATOM 1646 N N . MET A 1 207 ? -0.320 -7.780 -23.681 1.00 94.06 207 MET A N 1
ATOM 1647 C CA . MET A 1 207 ? 1.140 -7.744 -23.540 1.00 94.06 207 MET A CA 1
ATOM 1648 C C . MET A 1 207 ? 1.816 -8.915 -24.260 1.00 94.06 207 MET A C 1
ATOM 1650 O O . MET A 1 207 ? 2.825 -8.715 -24.937 1.00 94.06 207 MET A O 1
ATOM 1654 N N . LYS A 1 208 ? 1.257 -10.130 -24.165 1.00 95.38 208 LYS A N 1
ATOM 1655 C CA . LYS A 1 208 ? 1.775 -11.301 -24.892 1.00 95.38 208 LYS A CA 1
ATOM 1656 C C . LYS A 1 208 ? 1.676 -11.111 -26.404 1.00 95.38 208 LYS A C 1
ATOM 1658 O O . LYS A 1 208 ? 2.655 -11.366 -27.100 1.00 95.38 208 LYS A O 1
ATOM 1663 N N . VAL A 1 209 ? 0.533 -10.640 -26.911 1.00 95.31 209 VAL A N 1
ATOM 1664 C CA . VAL A 1 209 ? 0.342 -10.374 -28.348 1.00 95.31 209 VAL A CA 1
ATOM 1665 C C . VAL A 1 209 ? 1.338 -9.324 -28.837 1.00 95.31 209 VAL A C 1
ATOM 1667 O O . VAL A 1 209 ? 2.029 -9.558 -29.827 1.00 95.31 209 VAL A O 1
ATOM 1670 N N . VAL A 1 210 ? 1.480 -8.205 -28.123 1.00 94.00 210 VAL A N 1
ATOM 1671 C CA . VAL A 1 210 ? 2.437 -7.146 -28.473 1.00 94.00 210 VAL A CA 1
ATOM 1672 C C . VAL A 1 210 ? 3.868 -7.683 -28.483 1.00 94.00 210 VAL A C 1
ATOM 1674 O O . VAL A 1 210 ? 4.582 -7.467 -29.459 1.00 94.00 210 VAL A O 1
ATOM 1677 N N . LEU A 1 211 ? 4.286 -8.431 -27.455 1.00 94.00 211 LEU A N 1
ATOM 1678 C CA . LEU A 1 211 ? 5.629 -9.020 -27.401 1.00 94.00 211 LEU A CA 1
ATOM 1679 C C . LEU A 1 211 ? 5.895 -9.962 -28.580 1.00 94.00 211 LEU A C 1
ATOM 1681 O O . LEU A 1 211 ? 6.955 -9.869 -29.198 1.00 94.00 211 LEU A O 1
ATOM 1685 N N . VAL A 1 212 ? 4.934 -10.82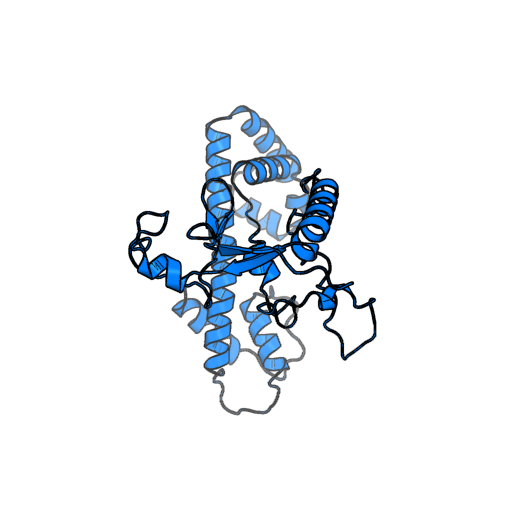5 -28.928 1.00 92.94 212 VAL A N 1
ATOM 1686 C CA . VAL A 1 212 ? 5.046 -11.730 -30.084 1.00 92.94 212 VAL A CA 1
ATOM 1687 C C . VAL A 1 212 ? 5.209 -10.944 -31.383 1.00 92.94 212 VAL A C 1
ATOM 1689 O O . VAL A 1 212 ? 6.084 -11.266 -32.185 1.00 92.94 212 VAL A O 1
ATOM 1692 N N . MET A 1 213 ? 4.396 -9.910 -31.596 1.00 89.88 213 MET A N 1
ATOM 1693 C CA . MET A 1 213 ? 4.407 -9.139 -32.842 1.00 89.88 213 MET A CA 1
ATOM 1694 C C . MET A 1 213 ? 5.661 -8.266 -32.975 1.00 89.88 213 MET A C 1
ATOM 1696 O O . MET A 1 213 ? 6.218 -8.158 -34.066 1.00 89.88 213 MET A O 1
ATOM 1700 N N . VAL A 1 214 ? 6.131 -7.674 -31.873 1.00 90.94 214 VAL A N 1
ATOM 1701 C CA . VAL A 1 214 ? 7.280 -6.760 -31.870 1.00 90.94 214 VAL A CA 1
ATOM 1702 C C . VAL A 1 214 ? 8.597 -7.528 -31.921 1.00 90.94 214 VAL A C 1
ATOM 1704 O O . VAL A 1 214 ? 9.378 -7.326 -32.844 1.00 90.94 214 VAL A O 1
ATOM 1707 N N . VAL A 1 215 ? 8.855 -8.447 -30.986 1.00 91.06 215 VAL A N 1
ATOM 1708 C CA . VAL A 1 215 ? 10.192 -9.058 -30.819 1.00 91.06 215 VAL A CA 1
ATOM 1709 C C . VAL A 1 215 ? 10.576 -9.974 -31.991 1.00 91.06 215 VAL A C 1
ATOM 1711 O O . VAL A 1 215 ? 11.762 -10.194 -32.253 1.00 91.06 215 VAL A O 1
ATOM 1714 N N . ARG A 1 216 ? 9.590 -10.492 -32.734 1.00 89.06 216 ARG A N 1
ATOM 1715 C CA . ARG A 1 216 ? 9.831 -11.297 -33.943 1.00 89.06 216 ARG A CA 1
ATOM 1716 C C . ARG A 1 216 ? 10.333 -10.475 -35.129 1.00 89.06 216 ARG A C 1
ATOM 1718 O O . ARG A 1 216 ? 11.036 -11.025 -35.966 1.00 89.06 216 ARG A O 1
ATOM 1725 N N . GLY A 1 217 ? 9.940 -9.205 -35.227 1.00 88.88 217 GLY A N 1
ATOM 1726 C CA . GLY A 1 217 ? 10.230 -8.360 -36.389 1.00 88.88 217 GLY A CA 1
ATOM 1727 C C . GLY A 1 217 ? 11.134 -7.169 -36.097 1.00 88.88 217 GLY A C 1
ATOM 1728 O O . GLY A 1 217 ? 11.711 -6.616 -37.026 1.00 88.88 217 GLY A O 1
ATOM 1729 N N . LEU A 1 218 ? 11.266 -6.769 -34.833 1.00 92.88 218 LEU A N 1
ATOM 1730 C CA . LEU A 1 218 ? 11.977 -5.566 -34.420 1.00 92.88 218 LEU A CA 1
ATOM 1731 C C . LEU A 1 218 ? 12.969 -5.873 -33.292 1.00 92.88 218 LEU A C 1
ATOM 1733 O O . LEU A 1 218 ? 12.678 -6.626 -32.359 1.00 92.88 218 LEU A O 1
ATOM 1737 N N . GLY A 1 219 ? 14.150 -5.269 -33.378 1.00 91.44 219 GLY A N 1
ATOM 1738 C CA . GLY A 1 219 ? 15.113 -5.137 -32.295 1.00 91.44 219 GLY A CA 1
ATOM 1739 C C . GLY A 1 219 ? 14.939 -3.781 -31.621 1.00 91.44 219 GLY A C 1
ATOM 1740 O O . GLY A 1 219 ? 14.736 -2.776 -32.297 1.00 91.44 219 GLY A O 1
ATOM 1741 N N . VAL A 1 220 ? 15.009 -3.753 -30.291 1.00 91.50 220 VAL A N 1
ATOM 1742 C CA . VAL A 1 220 ? 14.929 -2.520 -29.498 1.00 91.50 220 VAL A CA 1
ATOM 1743 C C . VAL A 1 220 ? 16.151 -2.457 -28.592 1.00 91.50 220 VAL A C 1
ATOM 1745 O O . VAL A 1 220 ? 16.402 -3.397 -27.837 1.00 91.50 220 VAL A O 1
ATOM 1748 N N . ARG A 1 221 ? 16.900 -1.352 -28.653 1.00 91.81 221 ARG A N 1
ATOM 1749 C CA . ARG A 1 221 ? 18.052 -1.080 -27.779 1.00 91.81 221 ARG A CA 1
ATOM 1750 C C . ARG A 1 221 ? 17.921 0.311 -27.172 1.00 91.81 221 ARG A C 1
ATOM 1752 O O . ARG A 1 221 ? 17.645 1.266 -27.892 1.00 91.81 221 ARG A O 1
ATOM 1759 N N . SER A 1 222 ? 18.140 0.444 -25.865 1.00 91.12 222 SER A N 1
ATOM 1760 C CA . SER A 1 222 ? 18.214 1.760 -25.220 1.00 91.12 222 SER A CA 1
ATOM 1761 C C . SER A 1 222 ? 19.474 2.517 -25.659 1.00 91.12 222 SER A C 1
ATOM 1763 O O . SER A 1 222 ? 20.559 1.936 -25.656 1.00 91.12 222 SER A O 1
ATOM 1765 N N . VAL A 1 223 ? 19.338 3.804 -25.985 1.00 90.81 223 VAL A N 1
ATOM 1766 C CA . VAL A 1 223 ? 20.404 4.681 -26.524 1.00 90.81 223 VAL A CA 1
ATOM 1767 C C . VAL A 1 223 ? 20.630 5.895 -25.631 1.00 90.81 223 VAL A C 1
ATOM 1769 O O . VAL A 1 223 ? 20.526 7.056 -26.015 1.00 90.81 223 VAL A O 1
ATOM 1772 N N . TYR A 1 224 ? 20.832 5.600 -24.360 1.00 87.12 224 TYR A N 1
ATOM 1773 C CA . TYR A 1 224 ? 20.894 6.585 -23.297 1.00 87.12 224 TYR A CA 1
ATOM 1774 C C . TYR A 1 224 ? 22.130 7.505 -23.428 1.00 87.12 224 TYR A C 1
ATOM 1776 O O . TYR A 1 224 ? 22.011 8.718 -23.267 1.00 87.12 224 TYR A O 1
ATOM 1784 N N . GLU A 1 225 ? 23.296 6.963 -23.780 1.00 86.19 225 GLU A N 1
ATOM 1785 C CA . GLU A 1 225 ? 24.524 7.752 -23.969 1.00 86.19 225 GLU A CA 1
ATOM 1786 C C . GLU A 1 225 ? 24.420 8.685 -25.182 1.00 86.19 225 GLU A C 1
ATOM 1788 O O . GLU A 1 225 ? 24.748 9.869 -25.095 1.00 86.19 225 GLU A O 1
ATOM 1793 N N . GLU A 1 226 ? 23.895 8.174 -26.298 1.00 86.69 226 GLU A N 1
ATOM 1794 C CA . GLU A 1 226 ? 23.659 8.959 -27.508 1.00 86.69 226 GLU A CA 1
ATOM 1795 C C . GLU A 1 226 ? 22.636 10.075 -27.246 1.00 86.69 226 GLU A C 1
ATOM 1797 O O . GLU A 1 226 ? 22.814 11.210 -27.689 1.00 86.69 226 GLU A O 1
ATOM 1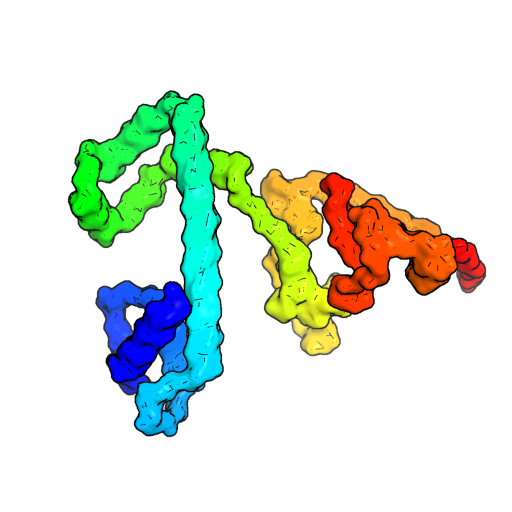802 N N . PHE A 1 227 ? 21.592 9.770 -26.470 1.00 83.00 227 PHE A N 1
ATOM 1803 C CA . PHE A 1 227 ? 20.569 10.728 -26.061 1.00 83.00 227 PHE A CA 1
ATOM 1804 C C . PHE A 1 227 ? 21.141 11.869 -25.204 1.00 83.00 227 PHE A C 1
ATOM 1806 O O . PHE A 1 227 ? 20.801 13.033 -25.426 1.00 83.00 227 PHE A O 1
ATOM 1813 N N . ASP A 1 228 ? 22.057 11.576 -24.276 1.00 81.19 228 ASP A N 1
ATOM 1814 C CA . ASP A 1 228 ? 22.717 12.611 -23.469 1.00 81.19 228 ASP A CA 1
ATOM 1815 C C . ASP A 1 228 ? 23.569 13.548 -24.341 1.00 81.19 228 ASP A C 1
ATOM 1817 O O . ASP A 1 228 ? 23.539 14.769 -24.156 1.00 81.19 228 ASP A O 1
ATOM 1821 N N . GLY A 1 229 ? 24.283 12.990 -25.328 1.00 78.38 229 GLY A N 1
ATOM 1822 C CA . GLY A 1 229 ? 25.122 13.736 -26.273 1.00 78.38 229 GLY A CA 1
ATOM 1823 C C . GLY A 1 229 ? 24.351 14.717 -27.164 1.00 78.38 229 GLY A C 1
ATOM 1824 O O . GLY A 1 229 ? 24.923 15.692 -27.646 1.00 78.38 229 GLY A O 1
ATOM 1825 N N . MET A 1 230 ? 23.040 14.517 -27.330 1.00 78.31 230 MET A N 1
ATOM 1826 C CA . MET A 1 230 ? 22.146 15.429 -28.057 1.00 78.31 230 MET A CA 1
ATOM 1827 C C . MET A 1 230 ? 21.686 16.633 -27.214 1.00 78.31 230 MET A C 1
ATOM 1829 O O . MET A 1 230 ? 20.863 17.428 -27.667 1.00 78.31 230 MET A O 1
ATOM 1833 N N . GLY A 1 231 ? 22.182 16.782 -25.979 1.00 68.12 231 GLY A N 1
ATOM 1834 C CA . GLY A 1 231 ? 21.767 17.852 -25.068 1.00 68.12 231 GLY A CA 1
ATOM 1835 C C . GLY A 1 231 ? 20.406 17.604 -24.410 1.00 68.12 231 GLY A C 1
ATOM 1836 O O . GLY A 1 231 ? 19.848 18.507 -23.786 1.00 68.12 231 GLY A O 1
ATOM 1837 N N . ALA A 1 232 ? 19.876 16.379 -24.496 1.00 62.25 232 ALA A N 1
ATOM 1838 C CA . ALA A 1 232 ? 18.595 15.992 -23.905 1.00 62.25 232 ALA A CA 1
ATOM 1839 C C . ALA A 1 232 ? 18.654 15.759 -22.374 1.00 62.25 232 ALA A C 1
ATOM 1841 O O . ALA A 1 232 ? 17.669 15.354 -21.763 1.00 62.25 232 ALA A O 1
ATOM 1842 N N . GLY A 1 233 ? 19.779 16.091 -21.725 1.00 53.47 233 GLY A N 1
ATOM 1843 C CA . GLY A 1 233 ? 20.026 15.949 -20.280 1.00 53.47 233 GLY A CA 1
ATOM 1844 C C . GLY A 1 233 ? 19.217 16.873 -19.357 1.00 53.47 233 GLY A C 1
ATOM 1845 O O . GLY A 1 233 ? 19.416 16.857 -18.137 1.00 53.47 233 GLY A O 1
ATOM 1846 N N . LYS A 1 234 ? 18.279 17.661 -19.899 1.00 57.38 234 LYS A N 1
ATOM 1847 C CA . LYS A 1 234 ? 17.159 18.173 -19.103 1.00 57.38 234 LYS A CA 1
ATOM 1848 C C . LYS A 1 234 ? 16.193 17.014 -18.940 1.00 57.38 234 LYS A C 1
ATOM 1850 O O . LYS A 1 234 ? 15.281 16.856 -19.750 1.00 57.38 234 LYS A O 1
ATOM 1855 N N . GLY A 1 235 ? 16.431 16.194 -17.914 1.00 55.19 235 GLY A N 1
ATOM 1856 C CA . GLY A 1 235 ? 15.537 15.093 -17.588 1.00 55.19 235 GLY A CA 1
ATOM 1857 C C . GLY A 1 235 ? 14.100 15.597 -17.607 1.00 55.19 235 GLY A C 1
ATOM 1858 O O . GLY A 1 235 ? 13.845 16.750 -17.240 1.00 55.19 235 GLY A O 1
ATOM 1859 N N . MET A 1 236 ? 13.153 14.783 -18.075 1.00 54.97 236 MET A N 1
ATOM 1860 C CA . MET A 1 236 ? 11.790 15.271 -18.340 1.00 54.97 236 MET A CA 1
ATOM 1861 C C . MET A 1 236 ? 11.164 15.967 -17.110 1.00 54.97 236 MET A C 1
ATOM 1863 O O . MET A 1 236 ? 10.210 16.730 -17.261 1.00 54.97 236 MET A O 1
ATOM 1867 N N . ASP A 1 237 ? 11.676 15.695 -15.896 1.00 57.91 237 ASP A N 1
ATOM 1868 C CA . ASP A 1 237 ? 11.340 16.267 -14.581 1.00 57.91 237 ASP A CA 1
ATOM 1869 C C . ASP A 1 237 ? 11.977 17.630 -14.246 1.00 57.91 237 ASP A C 1
ATOM 1871 O O . ASP A 1 237 ? 11.828 18.099 -13.118 1.00 57.91 237 ASP A O 1
ATOM 1875 N N . GLY A 1 238 ? 12.657 18.269 -15.200 1.00 59.31 238 GLY A N 1
ATOM 1876 C CA . GLY A 1 238 ? 13.261 19.595 -15.050 1.00 59.31 238 GLY A CA 1
ATOM 1877 C C . GLY A 1 238 ? 14.533 19.616 -14.200 1.00 59.31 238 GLY A C 1
ATOM 1878 O O . GLY A 1 238 ? 15.062 20.690 -13.927 1.00 59.31 238 GLY A O 1
ATOM 1879 N N . ARG A 1 239 ? 15.028 18.450 -13.763 1.00 63.62 239 ARG A N 1
ATOM 1880 C CA . ARG A 1 239 ? 16.269 18.329 -12.991 1.00 63.62 239 ARG A CA 1
ATOM 1881 C C . ARG A 1 239 ? 17.416 17.988 -13.934 1.00 63.62 239 ARG A C 1
ATOM 1883 O O . ARG A 1 239 ? 17.330 17.016 -14.678 1.00 63.62 239 ARG A O 1
ATOM 1890 N N . GLU A 1 240 ? 18.490 18.764 -13.858 1.00 64.81 240 GLU A N 1
ATOM 1891 C CA . GLU A 1 240 ? 19.680 18.556 -14.685 1.00 64.81 240 GLU A CA 1
ATOM 1892 C C . GLU A 1 240 ? 20.539 17.385 -14.182 1.00 64.81 240 GLU A C 1
ATOM 1894 O O . GLU A 1 240 ? 20.545 17.050 -12.988 1.00 64.81 240 GLU A O 1
ATOM 1899 N N . GLY A 1 241 ? 21.269 16.780 -15.121 1.00 71.00 241 GLY A N 1
ATOM 1900 C CA . GLY A 1 241 ? 22.272 15.748 -14.872 1.00 71.00 241 GLY A CA 1
ATOM 1901 C C . GLY A 1 241 ? 21.770 14.313 -15.047 1.00 71.00 241 GLY A C 1
ATOM 1902 O O . GLY A 1 241 ? 20.594 14.003 -14.836 1.00 71.00 241 GLY A O 1
ATOM 1903 N N . VAL A 1 242 ? 22.701 13.421 -15.403 1.00 76.50 242 VAL A N 1
ATOM 1904 C CA . VAL A 1 242 ? 22.459 11.975 -15.488 1.00 76.50 242 VAL A CA 1
ATOM 1905 C C . VAL A 1 242 ? 22.171 11.442 -14.089 1.00 76.50 242 VAL A C 1
ATOM 1907 O O . VAL A 1 242 ? 22.953 11.640 -13.158 1.00 76.50 242 VAL A O 1
ATOM 1910 N N . LYS A 1 243 ? 21.037 10.755 -13.933 1.00 78.38 243 LYS A N 1
ATOM 1911 C CA . LYS A 1 243 ? 20.645 10.121 -12.673 1.00 78.38 243 LYS A CA 1
ATOM 1912 C C . LYS A 1 243 ? 20.408 8.647 -12.888 1.00 78.38 243 LYS A C 1
ATOM 1914 O O . LYS A 1 243 ? 19.784 8.243 -13.863 1.00 78.38 243 LYS A O 1
ATOM 1919 N N . MET A 1 244 ? 20.878 7.869 -11.928 1.00 84.00 244 MET A N 1
ATOM 1920 C CA . MET A 1 244 ? 20.663 6.437 -11.876 1.00 84.00 244 MET A CA 1
ATOM 1921 C C . MET A 1 244 ? 20.106 6.071 -10.509 1.00 84.00 244 MET A C 1
ATOM 1923 O O . MET A 1 244 ? 20.474 6.666 -9.493 1.00 84.00 244 MET A O 1
ATOM 1927 N N . VAL A 1 245 ? 19.229 5.078 -10.486 1.00 84.12 245 VAL A N 1
ATOM 1928 C CA . VAL A 1 245 ? 18.748 4.446 -9.258 1.00 84.12 245 VAL A CA 1
ATOM 1929 C C . VAL A 1 245 ? 19.062 2.968 -9.387 1.00 84.12 245 VAL A C 1
ATOM 1931 O O . VAL A 1 245 ? 18.654 2.344 -10.356 1.00 84.12 245 VAL A O 1
ATOM 1934 N N . GLN A 1 246 ? 19.821 2.421 -8.433 1.00 80.12 246 GLN A N 1
ATOM 1935 C CA . GLN A 1 246 ? 20.259 1.016 -8.456 1.00 80.12 246 GLN A CA 1
ATOM 1936 C C . GLN A 1 246 ? 21.037 0.636 -9.732 1.00 80.12 246 GLN A C 1
ATOM 1938 O O . GLN A 1 246 ? 20.902 -0.467 -10.240 1.00 80.12 246 GLN A O 1
ATOM 1943 N N . GLY A 1 247 ? 21.841 1.565 -10.262 1.00 84.81 247 GLY A N 1
ATOM 1944 C CA . GLY A 1 247 ? 22.592 1.363 -11.508 1.00 84.81 247 GLY A CA 1
ATOM 1945 C C . GLY A 1 247 ? 21.765 1.542 -12.786 1.00 84.81 247 GLY A C 1
ATOM 1946 O O . GLY A 1 247 ? 22.336 1.552 -13.869 1.00 84.81 247 GLY A O 1
ATOM 1947 N N . GLU A 1 248 ? 20.452 1.761 -12.676 1.00 85.19 248 GLU A N 1
ATOM 1948 C CA . GLU A 1 248 ? 19.548 1.860 -13.821 1.00 85.19 248 GLU A CA 1
ATOM 1949 C C . GLU A 1 248 ? 19.203 3.305 -14.185 1.00 85.19 248 GLU A C 1
ATOM 1951 O O . GLU A 1 248 ? 18.889 4.138 -13.327 1.00 85.19 248 GLU A O 1
ATOM 1956 N N . ARG A 1 249 ? 19.193 3.583 -15.493 1.00 86.69 249 ARG A N 1
ATOM 1957 C CA . ARG A 1 249 ? 18.745 4.861 -16.082 1.00 86.69 249 ARG A CA 1
ATOM 1958 C C . ARG A 1 249 ? 17.219 4.924 -16.190 1.00 86.69 249 ARG A C 1
ATOM 1960 O O . ARG A 1 249 ? 16.618 5.981 -16.012 1.00 86.69 249 ARG A O 1
ATOM 1967 N N . SER A 1 250 ? 16.586 3.776 -16.432 1.00 88.06 250 SER A N 1
ATOM 1968 C CA . SER A 1 250 ? 15.142 3.636 -16.643 1.00 88.06 250 SER A CA 1
ATOM 1969 C C . SER A 1 250 ? 14.399 3.284 -15.346 1.00 88.06 250 SER A C 1
ATOM 1971 O O . SER A 1 250 ? 13.677 2.288 -15.271 1.00 88.06 250 SER A O 1
ATOM 1973 N N . TYR A 1 251 ? 14.552 4.100 -14.302 1.00 87.12 251 TYR A N 1
ATOM 1974 C CA . TYR A 1 251 ? 13.780 3.928 -13.068 1.00 87.12 251 TYR A CA 1
ATOM 1975 C C . TYR A 1 251 ? 12.421 4.632 -13.140 1.00 87.12 251 TYR A C 1
ATOM 1977 O O . TYR A 1 251 ? 12.221 5.569 -13.915 1.00 87.12 251 TYR A O 1
ATOM 1985 N N . GLN A 1 252 ? 11.464 4.177 -12.332 1.00 85.69 252 GLN A N 1
ATOM 1986 C CA . GLN A 1 252 ? 10.108 4.720 -12.349 1.00 85.69 252 GLN A CA 1
ATOM 1987 C C . GLN A 1 252 ? 10.055 6.133 -11.760 1.00 85.69 252 GLN A C 1
ATOM 1989 O O . GLN A 1 252 ? 10.539 6.393 -10.659 1.00 85.69 252 GLN A O 1
ATOM 1994 N N . VAL A 1 253 ? 9.388 7.036 -12.472 1.00 83.44 253 VAL A N 1
ATOM 1995 C CA . VAL A 1 253 ? 8.954 8.339 -11.969 1.00 83.44 253 VAL A CA 1
ATOM 1996 C C . VAL A 1 253 ? 7.434 8.420 -12.039 1.00 83.44 253 VAL A C 1
ATOM 1998 O O . VAL A 1 253 ? 6.814 7.961 -13.000 1.00 83.44 253 VAL A O 1
ATOM 2001 N N . LEU A 1 254 ? 6.817 8.988 -11.003 1.00 78.31 254 LEU A N 1
ATOM 2002 C CA . LEU A 1 254 ? 5.368 9.155 -10.947 1.00 78.31 254 LEU A CA 1
ATOM 2003 C C . LEU A 1 254 ? 4.951 10.396 -11.740 1.00 78.31 254 LEU A C 1
ATOM 2005 O O . LEU A 1 254 ? 5.294 11.522 -11.382 1.00 78.31 254 LEU A O 1
ATOM 2009 N N . ARG A 1 255 ? 4.195 10.180 -12.820 1.00 68.75 255 ARG A N 1
ATOM 2010 C CA . ARG A 1 255 ? 3.563 11.218 -13.651 1.00 68.75 255 ARG A CA 1
ATOM 2011 C C . ARG A 1 255 ? 2.126 10.818 -13.965 1.00 68.75 255 ARG A C 1
ATOM 2013 O O . ARG A 1 255 ? 1.814 10.412 -15.082 1.00 68.75 255 ARG A O 1
ATOM 2020 N N . GLY A 1 256 ? 1.271 10.825 -12.945 1.00 74.31 256 GLY A N 1
ATOM 2021 C CA . GLY A 1 256 ? -0.063 10.212 -12.993 1.00 74.31 256 GLY A CA 1
ATOM 2022 C C . GLY A 1 256 ? -0.002 8.682 -12.915 1.00 74.31 256 GLY A C 1
ATOM 2023 O O . GLY A 1 256 ? -0.608 8.092 -12.030 1.00 74.31 256 GLY A O 1
ATOM 2024 N N . SER A 1 257 ? 0.808 8.049 -13.768 1.00 72.56 257 SER A N 1
ATOM 2025 C CA . SER A 1 257 ? 1.204 6.639 -13.673 1.00 72.56 257 SER A CA 1
ATOM 2026 C C . SER A 1 257 ? 2.720 6.506 -13.503 1.00 72.56 257 SER A C 1
ATOM 2028 O O . SER A 1 257 ? 3.469 7.454 -13.760 1.00 72.56 257 SER A O 1
ATOM 2030 N N . ALA A 1 258 ? 3.190 5.324 -13.099 1.00 80.00 258 ALA A N 1
ATOM 2031 C CA . ALA A 1 258 ? 4.611 5.002 -13.168 1.00 80.00 258 ALA A CA 1
ATOM 2032 C C . ALA A 1 258 ? 5.062 5.000 -14.639 1.00 80.00 258 ALA A C 1
ATOM 2034 O O . ALA A 1 258 ? 4.432 4.369 -15.492 1.00 80.00 258 ALA A O 1
ATOM 2035 N N . ARG A 1 259 ? 6.126 5.744 -14.945 1.00 82.94 259 ARG A N 1
ATOM 2036 C CA . ARG A 1 259 ? 6.740 5.837 -16.277 1.00 82.94 259 ARG A CA 1
ATOM 2037 C C . ARG A 1 259 ? 8.259 5.732 -16.145 1.00 82.94 259 ARG A C 1
ATOM 2039 O O . ARG A 1 259 ? 8.782 6.151 -15.111 1.00 82.94 259 ARG A O 1
ATOM 2046 N N . PRO A 1 260 ? 8.973 5.205 -17.150 1.00 87.12 260 PRO A N 1
ATOM 2047 C CA . PRO A 1 260 ? 10.428 5.249 -17.144 1.00 87.12 260 PRO A CA 1
ATOM 2048 C C . PRO A 1 260 ? 10.900 6.704 -17.157 1.00 87.12 260 PRO A C 1
ATOM 2050 O O . PRO A 1 260 ? 10.364 7.540 -17.894 1.00 87.12 260 PRO A O 1
ATOM 2053 N N . ARG A 1 261 ? 11.904 7.015 -16.337 1.00 81.31 261 ARG A N 1
ATOM 2054 C CA . ARG A 1 261 ? 12.604 8.294 -16.411 1.00 81.31 261 ARG A CA 1
ATOM 2055 C C . ARG A 1 261 ? 13.153 8.495 -17.828 1.00 81.31 261 ARG A C 1
ATOM 2057 O O . ARG A 1 261 ? 13.684 7.571 -18.444 1.00 81.31 261 ARG A O 1
ATOM 2064 N N . ASP A 1 262 ? 12.971 9.711 -18.334 1.00 80.94 262 ASP A N 1
ATOM 2065 C CA . ASP A 1 262 ? 13.402 10.155 -19.665 1.00 80.94 262 ASP A CA 1
ATOM 2066 C C . ASP A 1 262 ? 12.795 9.363 -20.837 1.00 80.94 262 ASP A C 1
ATOM 2068 O O . ASP A 1 262 ? 13.255 9.462 -21.967 1.00 80.94 262 ASP A O 1
ATOM 2072 N N . GLY A 1 263 ? 11.721 8.602 -20.588 1.00 83.50 263 GLY A N 1
ATOM 2073 C CA . GLY A 1 263 ? 10.935 7.953 -21.637 1.00 83.50 263 GLY A CA 1
ATOM 2074 C C . GLY A 1 263 ? 11.579 6.721 -22.275 1.00 83.50 263 GLY A C 1
ATOM 2075 O O . GLY A 1 263 ? 11.003 6.202 -23.224 1.00 83.50 263 GLY A O 1
ATOM 2076 N N . MET A 1 264 ? 12.714 6.237 -21.747 1.00 88.56 264 MET A N 1
ATOM 2077 C CA . MET A 1 264 ? 13.507 5.139 -22.322 1.00 88.56 264 MET A CA 1
ATOM 2078 C C . MET A 1 264 ? 13.879 5.408 -23.798 1.00 88.56 264 MET A C 1
ATOM 2080 O O . MET A 1 264 ? 13.341 4.754 -24.695 1.00 88.56 264 MET A O 1
ATOM 2084 N N . PRO A 1 265 ? 14.786 6.368 -24.077 1.00 88.56 265 PRO A N 1
ATOM 2085 C CA . PRO A 1 265 ? 15.261 6.622 -25.433 1.00 88.56 265 PRO A CA 1
ATOM 2086 C C . PRO A 1 265 ? 15.797 5.325 -26.037 1.00 88.56 265 PRO A C 1
ATOM 2088 O O . PRO A 1 265 ? 16.649 4.655 -25.447 1.00 88.56 265 PRO A O 1
ATOM 2091 N N . CYS A 1 266 ? 15.270 4.953 -27.200 1.00 92.62 266 CYS A N 1
ATOM 2092 C CA . CYS A 1 266 ? 15.602 3.700 -27.858 1.00 92.62 266 CYS A CA 1
ATOM 2093 C C . CYS A 1 266 ? 15.773 3.871 -29.366 1.00 92.62 266 CYS A C 1
ATOM 2095 O O . CYS A 1 266 ? 15.146 4.723 -29.995 1.00 92.62 266 CYS A O 1
ATOM 2097 N N . LEU A 1 267 ? 16.629 3.022 -29.924 1.00 92.44 267 LEU A N 1
ATOM 2098 C CA . LEU A 1 267 ? 16.712 2.756 -31.348 1.00 92.44 267 LEU A CA 1
ATOM 2099 C C . LEU A 1 267 ? 15.892 1.500 -31.646 1.00 92.44 267 LEU A C 1
ATOM 2101 O O . LEU A 1 267 ? 15.958 0.517 -30.897 1.00 92.44 267 LEU A O 1
ATOM 2105 N N . VAL A 1 268 ? 15.127 1.549 -32.733 1.00 93.94 268 VAL A N 1
ATOM 2106 C CA . VAL A 1 268 ? 14.327 0.428 -33.224 1.00 93.94 268 VAL A CA 1
ATOM 2107 C C . VAL A 1 268 ? 14.832 0.044 -34.606 1.00 93.94 268 VAL A C 1
ATOM 2109 O O . VAL A 1 268 ? 14.886 0.882 -35.503 1.00 93.94 268 VAL A O 1
ATOM 2112 N N . GLU A 1 269 ? 15.179 -1.225 -34.770 1.00 93.38 269 GLU A N 1
ATOM 2113 C CA . GLU A 1 269 ? 15.718 -1.778 -36.012 1.00 93.38 269 GLU A CA 1
ATOM 2114 C C . GLU A 1 269 ? 14.852 -2.945 -36.479 1.00 93.38 269 GLU A C 1
ATOM 2116 O O . GLU A 1 269 ? 14.314 -3.693 -35.662 1.00 93.38 269 GLU A O 1
ATOM 2121 N N . VAL A 1 270 ? 14.710 -3.125 -37.791 1.00 92.81 270 VAL A N 1
ATOM 2122 C CA . VAL A 1 270 ? 14.026 -4.300 -38.343 1.00 92.81 270 VAL A CA 1
ATOM 2123 C C . VAL A 1 270 ? 14.961 -5.499 -38.235 1.00 92.81 270 VAL A C 1
ATOM 2125 O O . VAL A 1 270 ? 16.100 -5.442 -38.690 1.00 92.81 270 VAL A O 1
ATOM 2128 N N . ARG A 1 271 ? 14.484 -6.592 -37.636 1.00 86.12 271 ARG A N 1
ATOM 2129 C CA . ARG A 1 271 ? 15.212 -7.862 -37.618 1.00 86.12 271 ARG A CA 1
ATOM 2130 C C . ARG A 1 271 ? 15.074 -8.537 -38.972 1.00 86.12 271 ARG A C 1
ATOM 2132 O O . ARG A 1 271 ? 13.962 -8.673 -39.488 1.00 86.12 271 ARG A O 1
ATOM 2139 N N . GLU A 1 272 ? 16.192 -9.006 -39.512 1.00 76.38 272 GLU A N 1
ATOM 2140 C CA . GLU A 1 272 ? 16.153 -9.945 -40.626 1.00 76.38 272 GLU A CA 1
ATOM 2141 C C . GLU A 1 272 ? 15.386 -11.192 -40.180 1.00 76.38 272 GLU A C 1
ATOM 2143 O O . GLU A 1 272 ? 15.578 -11.705 -39.072 1.00 76.38 272 GLU A O 1
ATOM 2148 N N . ARG A 1 273 ? 14.447 -11.642 -41.016 1.00 65.00 273 ARG A N 1
ATOM 2149 C CA . ARG A 1 273 ? 13.719 -12.874 -40.731 1.00 65.00 273 ARG A CA 1
ATOM 2150 C C . ARG A 1 273 ? 14.723 -14.013 -40.810 1.00 65.00 273 ARG A C 1
ATOM 2152 O O . ARG A 1 273 ? 15.269 -14.269 -41.875 1.00 65.00 273 ARG A O 1
ATOM 2159 N N . VAL A 1 274 ? 14.946 -14.677 -39.684 1.00 61.50 274 VAL A N 1
ATOM 2160 C CA . VAL A 1 274 ? 15.575 -15.995 -39.683 1.00 61.50 274 VAL A CA 1
ATOM 2161 C C . VAL A 1 274 ? 14.566 -16.927 -40.356 1.00 61.50 274 VAL A C 1
ATOM 2163 O O . VAL A 1 274 ? 13.452 -17.070 -39.842 1.00 61.50 274 VAL A O 1
ATOM 2166 N N . GLU A 1 275 ? 14.905 -17.419 -41.550 1.00 53.25 275 GLU A N 1
ATOM 2167 C CA . GLU A 1 275 ? 14.115 -18.415 -42.293 1.00 53.25 275 GLU A CA 1
ATOM 2168 C C . GLU A 1 275 ? 13.938 -19.714 -41.497 1.00 53.25 275 GLU A C 1
ATOM 2170 O O . GLU A 1 275 ? 14.894 -20.128 -40.798 1.00 53.25 275 GLU A O 1
#

pLDDT: mean 80.86, std 13.09, range [46.66, 97.19]

Radius of gyration: 27.78 Å; chains: 1; bounding box: 56×50×78 Å

Sequence (275 aa):
MHQYISHELDTRYKTQDPSDKNINTSRSKSIIDLALTSYISLHHKSDSTKTMDPKFKALAISQIRTFLFAGHDTTSSTLSYTFHLLSLHPSPIALLIAEHNGILGPTHDTKTLSAKLSSNPHLLNQLPYTTSILKETLQTFLVWINSYSLHRSPTYWDSPDSFLPERWLVPAPHEPFLHPVPVKGAFRPSEEGKRSCIGQELAMMEMKVVLVMVVRGLGVRSVYEEFDGMGAGKGMDGREGVKMVQGERSYQVLRGSARPRDGMPCLVEVRERVE

Secondary structure (DSSP, 8-state):
-HHHHHHHHHHHHHH--TT-----TTS---HHHHHHHHHHHH--S--------HHHHHHHHHHHHHHHHHHHHHHHHHHHHHHHHHHH--HHHHHHHHHHHHHH-S---HHHHHHHHHH-GGGGGG-HHHHHHHHHHHHHH-----HHHHHT-TTTSSSTTS--GGGGSPPSS--TTSPPPPPTT---SS--STTS-TTHHHHHHHHHHHHHHHHTTEEEEE-HHHHHHTT--B-TTS-BS---BTTBSS-EEEESEEEEGGG--EEEEEPP---

InterPro domains:
  IPR001128 Cytochrome P450 [PF00067] (2-138)
  IPR001128 Cytochrome P450 [PF00067] (143-216)
  IPR001128 Cytochrome P450 [PR00385] (70-87)
  IPR001128 Cytochrome P450 [PR00385] (132-143)
  IPR001128 Cytochrome P450 [PR00385] (188-197)
  IPR001128 Cytochrome P450 [PR00385] (197-208)
  IPR002401 Cytochrome P450, E-class, group I [PR00463] (59-76)
  IPR002401 Cytochrome P450, E-class, group I [PR00463] (79-105)
  IPR002401 Cytochrome P450, E-class, group I [PR00463] (146-170)
  IPR002401 Cytochrome P450, E-class, group I [PR00463] (187-197)
  IPR002401 Cytochrome P450, E-class, group I [PR00463] (197-220)
  IPR036396 Cytochrome P450 superfamily [G3DSA:1.10.630.10] (1-140)
  IPR036396 Cytochrome P450 superfamily [G3DSA:1.10.630.10] (141-226)
  IPR036396 Cytochrome P450 superfamily [SSF48264] (2-226)
  IPR050121 Cytochrome P450 monooxygenase [PTHR24305] (37-236)

Organism: NCBI:txid595503

Foldseek 3Di:
DLVVLLVVLLVVLLVDDLPPPCPPPPDDCDLSNVLSNVVSVVCVDDDPDSDDDPVSSVVSSVVVVVVVCVVPPVVVQLVVLLVVVCVVPVPLVVVQQVQCCVQQNNDPDPVSSVVVCVVPVCSVVSRVSVVVSSVVSCVVPDDDDPLVCLQQDCVFFPPSVDPDPQCVVDPPDDDPVGTHNGDPLSDQPQHDDPRGDPCPVVVVVVVVVCCVVDVQWKDKDQDVVVCVVVVVQCWPVNDGDQDDDPNDSQAFDDDVHTGGTSRRHIDMDTDDHPD